Protein AF-A0A0F8YCQ9-F1 (afdb_monomer_lite)

Secondary structure (DSSP, 8-state):
---HHHHHHHHHTTT--PPPHHHHHHHHHHTT-SS--TTT-SS--TT---TTSSS--TTHHHHHHHHHHHTTTSB-TTS-BT-EEHHHHHHHHHTTT--HHHHHHHHHHHHHTTSEEESS--SS--TT-EEEE-HHHHHHHHHTT-HHHHHHHTTS---SSHHHHHHHHHHHHT-SSS-TTSHHHHHHHHHHHHHHHHHHIIIIIITTTTTS-SS-GGGT--HHHHHHHHHHHHHH-HHHHHHHHHHHHS-TT-EEEEEEEEEETTEEEEEEGGGEEEEEEGGGSTTS-TTHHHH--TT-EEEEEEEEEETTTTEEEEEEEEEE------

Sequence (330 aa):
HITVEQIFKIRQSDGDFQLPHYLVSRILLKGNRKYYYDKESYVKNLFSSEPEDPFPDPFVRIAILQWLRVRFRVYGPNNTKGYHKVESLIKSLQKGGHSSKRVLLEIRSLTEANCIHAETQSSEISEDELIAISFCGLLHLDMVRNIDYLSTISEDSWFRENQPAKKIANNLTGKGKYKTDSRQSTINNSSVLVEYLAAYFNEYLLGNATVLSEEKTDKLIDIKSIQQYVNNKTLEDKEYNRISLIQEKYTPGSEVIAQIVSVKNYGVFVEFDLGGTGFIHNSKFGNISRDFLDTCDEGDQVVAEVLDYNTKHGRFDLSLKDHLPTTNDV

InterPro domains:
  IPR003029 S1 domain [PF00575] (251-321)
  IPR003029 S1 domain [PS50126] (253-321)
  IPR003029 S1 domain [SM00316] (251-321)
  IPR012340 Nucleic acid-binding, OB-fold [G3DSA:2.40.50.140] (244-329)
  IPR012340 Nucleic acid-binding, OB-fold [SSF50249] (239-324)

Structure (mmCIF, N/CA/C/O backbone):
data_AF-A0A0F8YCQ9-F1
#
_entry.id   AF-A0A0F8YCQ9-F1
#
loop_
_atom_site.group_PDB
_atom_site.id
_atom_site.type_symbol
_atom_site.label_atom_id
_atom_site.label_alt_id
_atom_site.label_comp_id
_atom_site.label_asym_id
_atom_site.label_entity_id
_atom_site.label_seq_id
_atom_site.pdbx_PDB_ins_code
_atom_site.Cartn_x
_atom_site.Cartn_y
_atom_site.Cartn_z
_atom_site.occupancy
_atom_site.B_iso_or_equiv
_atom_site.auth_seq_id
_atom_site.auth_comp_id
_atom_site.auth_asym_id
_atom_site.auth_atom_id
_atom_site.pdbx_PDB_model_num
ATOM 1 N N . HIS A 1 1 ? -0.758 15.435 -6.501 1.00 63.41 1 HIS A N 1
ATOM 2 C CA . HIS A 1 1 ? -1.493 14.235 -6.962 1.00 63.41 1 HIS A CA 1
ATOM 3 C C . HIS A 1 1 ? -1.817 14.277 -8.446 1.00 63.41 1 HIS A C 1
ATOM 5 O O . HIS A 1 1 ? -1.618 13.276 -9.115 1.00 63.41 1 HIS A O 1
ATOM 11 N N . ILE A 1 2 ? -2.285 15.410 -8.977 1.00 72.69 2 ILE A N 1
ATOM 12 C CA . ILE A 1 2 ? -2.477 15.587 -10.422 1.00 72.69 2 ILE A CA 1
ATOM 13 C C . ILE A 1 2 ? -1.136 16.014 -11.037 1.00 72.69 2 ILE A C 1
ATOM 15 O O . ILE A 1 2 ? -0.518 16.965 -10.557 1.00 72.69 2 ILE A O 1
ATOM 19 N N . THR A 1 3 ? -0.651 15.287 -12.044 1.00 72.44 3 THR A N 1
ATOM 20 C CA . THR A 1 3 ? 0.609 15.617 -12.730 1.00 72.44 3 THR A CA 1
ATOM 21 C C . THR A 1 3 ? 0.404 16.750 -13.737 1.00 72.44 3 THR A C 1
ATOM 23 O O . THR A 1 3 ? -0.713 16.998 -14.185 1.00 72.44 3 THR A O 1
ATOM 26 N N . VAL A 1 4 ? 1.488 17.421 -14.146 1.00 74.62 4 VAL A N 1
ATOM 27 C CA . VAL A 1 4 ? 1.438 18.460 -15.196 1.00 74.62 4 VAL A CA 1
ATOM 28 C C . VAL A 1 4 ? 0.824 17.916 -16.489 1.00 74.62 4 VAL A C 1
ATOM 30 O O . VAL A 1 4 ? 0.027 18.597 -17.121 1.00 74.62 4 VAL A O 1
ATOM 33 N N . GLU A 1 5 ? 1.125 16.664 -16.835 1.00 78.12 5 GLU A N 1
ATOM 34 C CA . GLU A 1 5 ? 0.545 15.973 -17.991 1.00 78.12 5 GLU A CA 1
ATOM 35 C C . GLU A 1 5 ? -0.986 15.855 -17.884 1.00 78.12 5 GLU A C 1
ATOM 37 O O . GLU A 1 5 ? -1.702 16.088 -18.852 1.00 78.12 5 GLU A O 1
ATOM 42 N N . GLN A 1 6 ? -1.501 15.540 -16.692 1.00 78.25 6 GLN A N 1
ATOM 43 C CA . GLN A 1 6 ? -2.939 15.443 -16.432 1.00 78.25 6 GLN A CA 1
ATOM 44 C C . GLN A 1 6 ? -3.607 16.824 -16.455 1.00 78.25 6 GLN A C 1
ATOM 46 O O . GLN A 1 6 ? -4.672 16.975 -17.040 1.00 78.25 6 GLN A O 1
ATOM 51 N N . ILE A 1 7 ? -2.959 17.854 -15.895 1.00 79.94 7 ILE A N 1
ATOM 52 C CA . ILE A 1 7 ? -3.436 19.248 -15.981 1.00 79.94 7 ILE A CA 1
ATOM 53 C C . ILE A 1 7 ? -3.501 19.702 -17.441 1.00 79.94 7 ILE A C 1
ATOM 55 O O . ILE A 1 7 ? -4.458 20.357 -17.845 1.00 79.94 7 ILE A O 1
ATOM 59 N N . PHE A 1 8 ? -2.492 19.349 -18.235 1.00 80.50 8 PHE A N 1
ATOM 60 C CA . PHE A 1 8 ? -2.451 19.662 -19.656 1.00 80.50 8 PHE A CA 1
ATOM 61 C C . PHE A 1 8 ? -3.589 18.972 -20.418 1.00 80.50 8 PHE A C 1
ATOM 63 O O . PHE A 1 8 ? -4.293 19.638 -21.170 1.00 80.50 8 PHE A O 1
ATOM 70 N N . LYS A 1 9 ? -3.839 17.683 -20.149 1.00 81.50 9 LYS A N 1
ATOM 71 C CA . LYS A 1 9 ? -4.976 16.933 -20.711 1.00 81.50 9 LYS A CA 1
ATOM 72 C C . LYS A 1 9 ? -6.323 17.555 -20.340 1.00 81.50 9 LYS A C 1
ATOM 74 O O . LYS A 1 9 ? -7.135 17.776 -21.227 1.00 81.50 9 LYS A O 1
ATOM 79 N N . ILE A 1 10 ? -6.523 17.927 -19.071 1.00 82.44 10 ILE A N 1
ATOM 80 C CA . ILE A 1 10 ? -7.730 18.645 -18.622 1.00 82.44 10 ILE A CA 1
ATOM 81 C C . ILE A 1 10 ? -7.916 19.931 -19.436 1.00 82.44 10 ILE A C 1
ATOM 83 O O . ILE A 1 10 ? -8.988 20.156 -19.989 1.00 82.44 10 ILE A O 1
ATOM 87 N N . ARG A 1 11 ? -6.860 20.747 -19.555 1.00 82.12 11 ARG A N 1
ATOM 88 C CA . ARG A 1 11 ? -6.904 22.032 -20.273 1.00 82.12 11 ARG A CA 1
ATOM 89 C C . ARG A 1 11 ? -7.133 21.893 -21.777 1.00 82.12 11 ARG A C 1
ATOM 91 O O . ARG A 1 11 ? -7.718 22.795 -22.353 1.00 82.12 11 ARG A O 1
ATOM 98 N N . GLN A 1 12 ? -6.654 20.819 -22.404 1.00 84.81 12 GLN A N 1
ATOM 99 C CA . GLN A 1 12 ? -6.852 20.571 -23.838 1.00 84.81 12 GLN A CA 1
ATOM 100 C C . GLN A 1 12 ? -8.205 19.940 -24.172 1.00 84.81 12 GLN A C 1
ATOM 102 O O . GLN A 1 12 ? -8.606 19.954 -25.328 1.00 84.81 12 GLN A O 1
ATOM 107 N N . SER A 1 13 ? -8.874 19.345 -23.188 1.00 79.88 13 SER A N 1
ATOM 108 C CA . SER A 1 13 ? -10.079 18.542 -23.412 1.00 79.88 13 SER A CA 1
ATOM 109 C C . SER A 1 13 ? -11.402 19.303 -23.352 1.00 79.88 13 SER A C 1
ATOM 111 O O . SER A 1 13 ? -12.440 18.656 -23.391 1.00 79.88 13 SER A O 1
ATOM 113 N N . ASP A 1 14 ? -11.387 20.626 -23.153 1.00 76.56 14 ASP A N 1
ATOM 114 C CA . ASP A 1 14 ? -12.590 21.466 -22.995 1.00 76.56 14 ASP A CA 1
ATOM 115 C C . ASP A 1 14 ? -13.659 20.910 -22.020 1.00 76.56 14 ASP A C 1
ATOM 117 O O . ASP A 1 14 ? -14.838 21.240 -22.106 1.00 76.56 14 ASP A O 1
ATOM 121 N N . GLY A 1 15 ? -13.241 20.100 -21.036 1.00 74.75 15 GLY A N 1
ATOM 122 C CA . GLY A 1 15 ? -14.113 19.508 -20.013 1.00 74.75 15 GLY A CA 1
ATOM 123 C C . GLY A 1 15 ? -14.415 18.014 -20.177 1.00 74.75 15 GLY A C 1
ATOM 124 O O . GLY A 1 15 ? -14.933 17.416 -19.235 1.00 74.75 15 GLY A O 1
ATOM 125 N N . ASP A 1 16 ? -14.036 17.384 -21.292 1.00 79.88 16 ASP A N 1
ATOM 126 C CA . ASP A 1 16 ? -14.331 15.965 -21.556 1.00 79.88 16 ASP A CA 1
ATOM 127 C C . ASP A 1 16 ? -13.361 14.990 -20.867 1.00 79.88 16 ASP A C 1
ATOM 129 O O . ASP A 1 16 ? -13.642 13.794 -20.731 1.00 79.88 16 ASP A O 1
ATOM 133 N N . PHE A 1 17 ? -12.203 15.467 -20.402 1.00 80.00 17 PHE A N 1
ATOM 134 C CA . PHE A 1 17 ? -11.232 14.606 -19.736 1.00 80.00 17 PHE A CA 1
ATOM 135 C C . PHE A 1 17 ? -11.637 14.303 -18.292 1.00 80.00 17 PHE A C 1
ATOM 137 O O . PHE A 1 17 ? -11.502 15.130 -17.386 1.00 80.00 17 PHE A O 1
ATOM 144 N N . GLN A 1 18 ?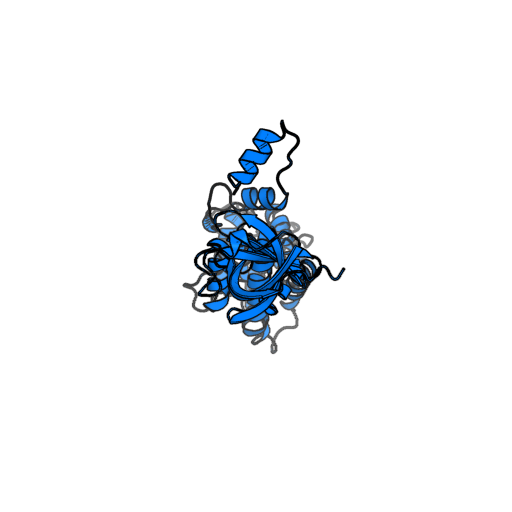 -12.051 13.061 -18.056 1.00 79.00 18 GLN A N 1
ATOM 145 C CA . GLN A 1 18 ? -12.270 12.547 -16.711 1.00 79.00 18 GLN A CA 1
ATOM 146 C C . GLN A 1 18 ? -10.955 12.078 -16.090 1.00 79.00 18 GLN A C 1
ATOM 148 O O . GLN A 1 18 ? -10.234 11.244 -16.644 1.00 79.00 18 GLN A O 1
ATOM 153 N N . LEU A 1 19 ? -10.660 12.591 -14.894 1.00 78.75 19 LEU A N 1
ATOM 154 C CA . LEU A 1 19 ? -9.531 12.106 -14.112 1.00 78.75 19 LEU A CA 1
ATOM 155 C C . LEU A 1 19 ? -9.716 10.614 -13.798 1.00 78.75 19 LEU A C 1
ATOM 157 O O . LEU A 1 19 ? -10.787 10.217 -13.334 1.00 78.75 19 LEU A O 1
ATOM 161 N N . PRO A 1 20 ? -8.669 9.789 -13.971 1.00 78.75 20 PRO A N 1
ATOM 162 C CA . PRO A 1 20 ? -8.712 8.394 -13.564 1.00 78.75 20 PRO A CA 1
ATOM 163 C C . PRO A 1 20 ? -9.186 8.225 -12.114 1.00 78.75 20 PRO A C 1
ATOM 165 O O . PRO A 1 20 ? -8.653 8.870 -11.207 1.00 78.75 20 PRO A O 1
ATOM 168 N N . HIS A 1 21 ? -10.137 7.313 -11.880 1.00 77.19 21 HIS A N 1
ATOM 169 C CA . HIS A 1 21 ? -10.734 7.086 -10.556 1.00 77.19 21 HIS A CA 1
ATOM 170 C C . HIS A 1 21 ? -9.696 6.888 -9.444 1.00 77.19 21 HIS A C 1
ATOM 172 O O . HIS A 1 21 ? -9.827 7.470 -8.373 1.00 77.19 21 HIS A O 1
ATOM 178 N N . TYR A 1 22 ? -8.621 6.144 -9.713 1.00 75.88 22 TYR A N 1
ATOM 179 C CA . TYR A 1 22 ? -7.559 5.883 -8.736 1.00 75.88 22 TYR A CA 1
ATOM 180 C C . TYR A 1 22 ? -6.810 7.161 -8.288 1.00 75.88 22 TYR A C 1
ATOM 182 O O . TYR A 1 22 ? -6.300 7.235 -7.167 1.00 75.88 22 TYR A O 1
ATOM 190 N N . LEU A 1 23 ? -6.737 8.196 -9.141 1.00 74.38 23 LEU A N 1
ATOM 191 C CA . LEU A 1 23 ? -6.159 9.494 -8.772 1.00 74.38 23 LEU A CA 1
ATOM 192 C C . LEU A 1 23 ? -7.109 10.270 -7.863 1.00 74.38 23 LEU A C 1
ATOM 194 O O . LEU A 1 23 ? -6.657 10.862 -6.884 1.00 74.38 23 LEU A O 1
ATOM 198 N N . VAL A 1 24 ? -8.412 10.227 -8.154 1.00 78.44 24 VAL A N 1
ATOM 199 C CA . VAL A 1 24 ? -9.449 10.850 -7.322 1.00 78.44 24 VAL A CA 1
ATOM 200 C C . VAL A 1 24 ? -9.485 10.195 -5.941 1.00 78.44 24 VAL A C 1
ATOM 202 O O . VAL A 1 24 ? -9.386 10.903 -4.941 1.00 78.44 24 VAL A O 1
ATOM 205 N N . SER A 1 25 ? -9.513 8.858 -5.872 1.00 80.94 25 SER A N 1
ATOM 206 C CA . SER A 1 25 ? -9.446 8.103 -4.613 1.00 80.94 25 SER A CA 1
ATOM 207 C C . SER A 1 25 ? -8.250 8.538 -3.768 1.00 80.94 25 SER A C 1
ATOM 209 O O . SER A 1 25 ? -8.388 8.850 -2.590 1.00 80.94 25 SER A O 1
ATOM 211 N N . ARG A 1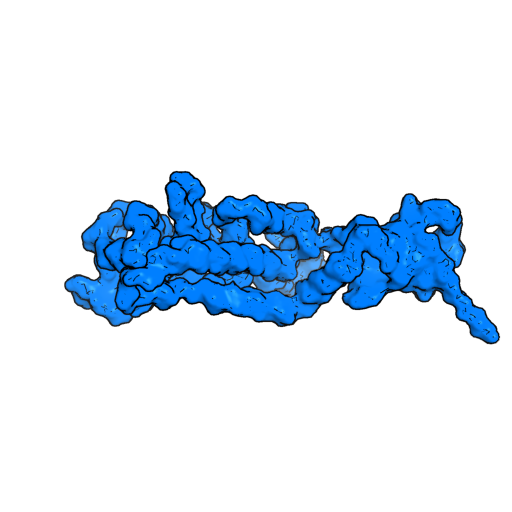 26 ? -7.064 8.633 -4.376 1.00 79.00 26 ARG A N 1
ATOM 212 C CA . ARG A 1 26 ? -5.831 9.021 -3.680 1.00 79.00 26 ARG A CA 1
ATOM 213 C C . ARG A 1 26 ? -5.875 10.446 -3.136 1.00 79.00 26 ARG A C 1
ATOM 215 O O . ARG A 1 26 ? -5.387 10.679 -2.035 1.00 79.00 26 ARG A O 1
ATOM 222 N N . ILE A 1 27 ? -6.443 11.387 -3.893 1.00 81.69 27 ILE A N 1
ATOM 223 C CA . ILE A 1 27 ? -6.630 12.771 -3.435 1.00 81.69 27 ILE A CA 1
ATOM 224 C C . ILE A 1 27 ? -7.542 12.791 -2.208 1.00 81.69 27 ILE A C 1
ATOM 226 O O . ILE A 1 27 ? -7.215 13.443 -1.223 1.00 81.69 27 ILE A O 1
ATOM 230 N N . LEU A 1 28 ? -8.643 12.037 -2.233 1.00 84.06 28 LEU A N 1
ATOM 231 C CA . LEU A 1 28 ? -9.558 11.948 -1.094 1.00 84.06 28 LEU A CA 1
ATOM 232 C C . LEU A 1 28 ? -8.895 11.306 0.133 1.00 84.06 28 LEU A C 1
ATOM 234 O O . LEU A 1 28 ? -9.103 11.767 1.252 1.00 84.06 28 LEU A O 1
ATOM 238 N N . LEU A 1 29 ? -8.062 10.282 -0.072 1.00 89.25 29 LEU A N 1
ATOM 239 C CA . LEU A 1 29 ? -7.370 9.582 1.012 1.00 89.25 29 LEU A CA 1
ATOM 240 C C . LEU A 1 29 ? -6.242 10.417 1.645 1.00 89.25 29 LEU A C 1
ATOM 242 O O . LEU A 1 29 ? -6.042 10.353 2.856 1.00 89.25 29 LEU A O 1
ATOM 246 N N . LYS A 1 30 ? -5.498 11.197 0.849 1.00 87.56 30 LYS A N 1
ATOM 247 C CA . LYS A 1 30 ? -4.328 11.971 1.314 1.00 87.56 30 LYS A CA 1
ATOM 248 C C . LYS A 1 30 ? -4.630 13.436 1.634 1.00 87.56 30 LYS A C 1
ATOM 250 O O . LYS A 1 30 ? -3.844 14.085 2.327 1.00 87.56 30 LYS A O 1
ATOM 255 N N . GLY A 1 31 ? -5.737 13.970 1.124 1.00 85.00 31 GLY A N 1
ATOM 256 C CA . GLY A 1 31 ? -6.046 15.394 1.173 1.00 85.00 31 GLY A CA 1
ATOM 257 C C . GLY A 1 31 ? -5.019 16.226 0.398 1.00 85.00 31 GLY A C 1
ATOM 258 O O . GLY A 1 31 ? -4.665 15.913 -0.736 1.00 85.00 31 GLY A O 1
ATOM 259 N N . ASN A 1 32 ? -4.518 17.292 1.027 1.00 82.94 32 ASN A N 1
ATOM 260 C CA . ASN A 1 32 ? -3.568 18.232 0.416 1.00 82.94 32 ASN A CA 1
ATOM 261 C C . ASN A 1 32 ? -2.089 17.826 0.582 1.00 82.94 32 ASN A C 1
ATOM 263 O O . ASN A 1 32 ? -1.195 18.605 0.248 1.00 82.94 32 ASN A O 1
ATOM 267 N N . ARG A 1 33 ? -1.801 16.635 1.121 1.00 88.38 33 ARG A N 1
ATOM 268 C CA . ARG A 1 33 ? -0.436 16.194 1.449 1.00 88.38 33 ARG A CA 1
ATOM 269 C C . ARG A 1 33 ? 0.185 15.362 0.339 1.00 88.38 33 ARG A C 1
ATOM 271 O O . ARG A 1 33 ? -0.470 14.534 -0.276 1.00 88.38 33 ARG A O 1
ATOM 278 N N . LYS A 1 34 ? 1.499 15.497 0.141 1.00 86.19 34 LYS A N 1
ATOM 279 C CA . LYS A 1 34 ? 2.235 14.678 -0.838 1.00 86.19 34 LYS A CA 1
ATOM 280 C C . LYS A 1 34 ? 2.168 13.180 -0.511 1.00 86.19 34 LYS A C 1
ATOM 282 O O . LYS A 1 34 ? 1.929 12.372 -1.412 1.00 86.19 34 LYS A O 1
ATOM 287 N N . TYR A 1 35 ? 2.351 12.844 0.762 1.00 91.19 35 TYR A N 1
ATOM 288 C CA . TYR A 1 35 ? 2.290 11.484 1.289 1.00 91.19 35 TYR A CA 1
ATOM 289 C C . TYR A 1 35 ? 1.172 11.371 2.318 1.00 91.19 35 TYR A C 1
ATOM 291 O O . TYR A 1 35 ? 0.772 12.368 2.925 1.00 91.19 35 TYR A O 1
ATOM 299 N N . TYR A 1 36 ? 0.649 10.162 2.469 1.00 94.75 36 TYR A N 1
ATOM 300 C CA . TYR A 1 36 ? -0.300 9.866 3.530 1.00 94.75 36 TYR A CA 1
ATOM 301 C C . TYR A 1 36 ? 0.347 10.039 4.911 1.00 94.75 36 TYR A C 1
ATOM 303 O O . TYR A 1 36 ? 1.539 9.802 5.074 1.00 94.75 36 TYR A O 1
ATOM 311 N N . TYR A 1 37 ? -0.455 10.471 5.881 1.00 94.06 37 TYR A N 1
ATOM 312 C CA . TYR A 1 37 ? -0.068 10.546 7.285 1.00 94.06 37 TYR A CA 1
ATOM 313 C C . TYR A 1 37 ? -1.307 10.304 8.142 1.00 94.06 37 TYR A C 1
ATOM 315 O O . TYR A 1 37 ? -2.276 11.068 8.061 1.00 94.06 37 TYR A O 1
ATOM 323 N N . ASP A 1 38 ? -1.309 9.227 8.920 1.00 94.56 38 ASP A N 1
ATOM 324 C CA . ASP A 1 38 ? -2.493 8.706 9.603 1.00 94.56 38 ASP A CA 1
ATOM 325 C C . ASP A 1 38 ? -3.092 9.710 10.594 1.00 94.56 38 ASP A C 1
ATOM 327 O O . ASP A 1 38 ? -4.308 9.940 10.603 1.00 94.56 38 ASP A O 1
ATOM 331 N N . LYS A 1 39 ? -2.242 10.379 11.387 1.00 91.19 39 LYS A N 1
ATOM 332 C CA . LYS A 1 39 ? -2.695 11.294 12.449 1.00 91.19 39 LYS A CA 1
ATOM 333 C C . LYS A 1 39 ? -3.556 12.434 11.898 1.00 91.19 39 LYS A C 1
ATOM 335 O O . LYS A 1 39 ? -4.597 12.742 12.470 1.00 91.19 39 LYS A O 1
ATOM 340 N N . GLU A 1 40 ? -3.201 12.978 10.736 1.00 90.25 40 GLU A N 1
ATOM 341 C CA . GLU A 1 40 ? -3.910 14.107 10.118 1.00 90.25 40 GLU A CA 1
ATOM 342 C C . GLU A 1 40 ? -4.894 13.717 8.998 1.00 90.25 40 GLU A C 1
ATOM 344 O O . GLU A 1 40 ? -5.466 14.587 8.331 1.00 90.25 40 GLU A O 1
ATOM 349 N N . SER A 1 41 ? -5.059 12.427 8.702 1.00 91.56 41 SER A N 1
ATOM 350 C CA . SER A 1 41 ? -5.969 11.967 7.644 1.00 91.56 41 SER A CA 1
ATOM 351 C C . SER A 1 41 ? -7.350 11.645 8.204 1.00 91.56 41 SER A C 1
ATOM 353 O O . SER A 1 41 ? -7.464 11.067 9.281 1.00 91.56 41 SER A O 1
ATOM 355 N N . TYR A 1 42 ? -8.408 12.014 7.473 1.00 88.88 42 TYR A N 1
ATOM 356 C CA . TYR A 1 42 ? -9.782 11.636 7.833 1.00 88.88 42 TYR A CA 1
ATOM 357 C C . TYR A 1 42 ? -9.993 10.130 7.708 1.00 88.88 42 TYR A C 1
ATOM 359 O O . TYR A 1 42 ? -10.662 9.518 8.533 1.00 88.88 42 TYR A O 1
ATOM 367 N N . VAL A 1 43 ? -9.385 9.541 6.678 1.00 93.31 43 VAL A N 1
ATOM 368 C CA . VAL A 1 43 ? -9.341 8.098 6.493 1.00 93.31 43 VAL A CA 1
ATOM 369 C C . VAL A 1 43 ? -8.158 7.533 7.271 1.00 93.31 43 VAL A C 1
ATOM 371 O O . VAL A 1 43 ? -7.004 7.844 6.966 1.00 93.31 43 VAL A O 1
ATOM 374 N N . LYS A 1 44 ? -8.450 6.710 8.277 1.00 96.19 44 LYS A N 1
ATOM 375 C CA . LYS A 1 44 ? -7.460 6.116 9.176 1.00 96.19 44 LYS A CA 1
ATOM 376 C C . LYS A 1 44 ? -6.875 4.821 8.631 1.00 96.19 44 LYS A C 1
ATOM 378 O O . LYS A 1 44 ? -7.555 4.014 7.988 1.00 96.19 44 LYS A O 1
ATOM 383 N N . ASN A 1 45 ? -5.604 4.609 8.936 1.00 97.25 45 ASN A N 1
ATOM 384 C CA . ASN A 1 45 ? -4.895 3.370 8.699 1.00 97.25 45 ASN A CA 1
ATOM 385 C C . ASN A 1 45 ? -5.345 2.346 9.746 1.00 97.25 45 ASN A C 1
ATOM 387 O O . ASN A 1 45 ? -4.981 2.439 10.917 1.00 97.25 45 ASN A O 1
ATOM 391 N N . LEU A 1 46 ? -6.151 1.367 9.335 1.00 97.44 46 LEU A N 1
ATOM 392 C CA . LEU A 1 46 ? -6.596 0.283 10.210 1.00 97.44 46 LEU A CA 1
ATOM 393 C C . LEU A 1 46 ? -5.479 -0.706 10.547 1.00 97.44 46 LEU A C 1
ATOM 395 O O . LEU A 1 46 ? -5.659 -1.509 11.461 1.00 97.44 46 LEU A O 1
ATOM 399 N N . PHE A 1 47 ? -4.355 -0.619 9.832 1.00 97.12 47 PHE A N 1
ATOM 400 C CA . PHE A 1 47 ? -3.145 -1.391 10.071 1.00 97.12 47 PHE A CA 1
ATOM 401 C C . PHE A 1 47 ? -2.012 -0.565 10.700 1.00 97.12 47 PHE A C 1
ATOM 403 O O . PHE A 1 47 ? -0.837 -0.889 10.542 1.00 97.12 47 PHE A O 1
ATOM 410 N N . SER A 1 48 ? -2.356 0.540 11.369 1.00 95.25 48 SER A N 1
ATOM 411 C CA . SER A 1 48 ? -1.376 1.366 12.078 1.00 95.25 48 SER A CA 1
ATOM 412 C C . SER A 1 48 ? -0.819 0.631 13.297 1.00 95.25 48 SER A C 1
ATOM 414 O O . SER A 1 48 ? -1.550 -0.075 13.993 1.00 95.25 48 SER A O 1
ATOM 416 N N . SER A 1 49 ? 0.470 0.826 13.555 1.00 92.75 49 SER A N 1
ATOM 417 C CA . SER A 1 49 ? 1.189 0.293 14.711 1.00 92.75 49 SER A CA 1
ATOM 418 C C . SER A 1 49 ? 2.163 1.341 15.234 1.00 92.75 49 SER A C 1
ATOM 420 O O . SER A 1 49 ? 2.758 2.071 14.440 1.00 92.75 49 SER A O 1
ATOM 422 N N . GLU A 1 50 ? 2.379 1.362 16.545 1.00 90.31 50 GLU A N 1
ATOM 423 C CA . GLU A 1 50 ? 3.322 2.278 17.188 1.00 90.31 50 GLU A CA 1
ATOM 424 C C . GLU A 1 50 ? 4.698 1.604 17.354 1.00 90.31 50 GLU A C 1
ATOM 426 O O . GLU A 1 50 ? 4.781 0.577 18.032 1.00 90.31 50 GLU A O 1
ATOM 431 N N . PRO A 1 51 ? 5.779 2.129 16.753 1.00 85.75 51 PRO A N 1
ATOM 432 C CA . PRO A 1 51 ? 7.108 1.523 16.820 1.00 85.75 51 PRO A CA 1
ATOM 433 C C . PRO A 1 51 ? 7.744 1.617 18.212 1.00 85.75 51 PRO A C 1
ATOM 435 O O . PRO A 1 51 ? 8.628 0.822 18.519 1.00 85.75 51 PRO A O 1
ATOM 438 N N . GLU A 1 52 ? 7.323 2.567 19.054 1.00 86.25 52 GLU A N 1
ATOM 439 C CA . GLU A 1 52 ? 7.792 2.678 20.438 1.00 86.25 52 GLU A CA 1
ATOM 440 C C . GLU A 1 52 ? 7.212 1.579 21.345 1.00 86.25 52 GLU A C 1
ATOM 442 O O . GLU A 1 52 ? 7.678 1.407 22.476 1.00 86.25 52 GLU A O 1
ATOM 447 N N . ASP A 1 53 ? 6.209 0.821 20.883 1.00 85.62 53 ASP A N 1
ATOM 448 C CA . ASP A 1 53 ? 5.722 -0.332 21.632 1.00 85.62 53 ASP A CA 1
ATOM 449 C C . ASP A 1 53 ? 6.743 -1.478 21.608 1.00 85.62 53 ASP A C 1
ATOM 451 O O . ASP A 1 53 ? 7.322 -1.774 20.563 1.00 85.62 53 ASP A O 1
ATOM 455 N N . PRO A 1 54 ? 6.907 -2.223 22.720 1.00 81.81 54 PRO A N 1
ATOM 456 C CA . PRO A 1 54 ? 7.776 -3.402 22.747 1.00 81.81 54 PRO A CA 1
ATOM 457 C C . PRO A 1 54 ? 7.391 -4.468 21.712 1.00 81.81 54 PRO A C 1
ATOM 459 O O . PRO A 1 54 ? 8.246 -5.203 21.222 1.00 81.81 54 PRO A O 1
ATOM 462 N N . PHE A 1 55 ? 6.096 -4.545 21.391 1.00 82.31 55 PHE A N 1
ATOM 463 C CA . PHE A 1 55 ? 5.527 -5.436 20.386 1.00 82.31 55 PHE A CA 1
ATOM 464 C C . PHE A 1 55 ? 4.543 -4.633 19.521 1.00 82.31 55 PHE A C 1
ATOM 466 O O . PHE A 1 55 ? 3.356 -4.582 19.849 1.00 82.31 55 PHE A O 1
ATOM 473 N N . PRO A 1 56 ? 5.022 -3.962 18.455 1.00 89.19 56 PRO A N 1
ATOM 474 C CA . PRO A 1 56 ? 4.170 -3.168 17.576 1.00 89.19 56 PRO A CA 1
ATOM 475 C C . PRO A 1 56 ? 3.140 -4.055 16.888 1.00 89.19 56 PRO A C 1
ATOM 477 O O . PRO A 1 56 ? 3.510 -4.961 16.144 1.00 89.19 56 PRO A O 1
ATOM 480 N N . ASP A 1 57 ? 1.859 -3.800 17.129 1.00 91.94 57 ASP A N 1
ATOM 481 C CA . ASP A 1 57 ? 0.756 -4.635 16.658 1.00 91.94 57 ASP A CA 1
ATOM 482 C C . ASP A 1 57 ? -0.093 -3.876 15.623 1.00 91.94 57 ASP A C 1
ATOM 484 O O . ASP A 1 57 ? -0.846 -2.973 16.000 1.00 91.94 57 ASP A O 1
ATOM 488 N N . PRO A 1 58 ? -0.002 -4.224 14.324 1.00 95.00 58 PRO A N 1
ATOM 489 C CA . PRO A 1 58 ? -0.753 -3.550 13.271 1.00 95.00 58 PRO A CA 1
ATOM 490 C C . PRO A 1 58 ? -2.210 -4.020 13.189 1.00 95.00 58 PRO A C 1
ATOM 492 O O . PRO A 1 58 ? -2.925 -3.628 12.281 1.00 95.00 58 PRO A O 1
ATOM 495 N N . PHE A 1 59 ? -2.693 -4.889 14.075 1.00 95.19 59 PHE A N 1
ATOM 496 C CA . PHE A 1 59 ? -4.020 -5.494 13.950 1.00 95.19 59 PHE A CA 1
ATOM 497 C C . PHE A 1 59 ? -5.046 -4.962 14.955 1.00 95.19 59 PHE A C 1
ATOM 499 O O . PHE A 1 59 ? -6.224 -5.312 14.875 1.00 95.19 59 PHE A O 1
ATOM 506 N N . VAL A 1 60 ? -4.647 -4.064 15.857 1.00 95.12 60 VAL A N 1
ATOM 507 C CA . VAL A 1 60 ? -5.503 -3.600 16.959 1.00 95.12 60 VAL A CA 1
ATOM 508 C C . VAL A 1 60 ? -6.738 -2.842 16.464 1.00 95.12 60 VAL A C 1
ATOM 510 O O . VAL A 1 60 ? -7.859 -3.175 16.852 1.00 95.12 60 VAL A O 1
ATOM 513 N N . ARG A 1 61 ? -6.578 -1.853 15.572 1.00 97.31 61 ARG A N 1
ATOM 514 C CA . ARG A 1 61 ? -7.708 -1.037 15.082 1.00 97.31 61 ARG A CA 1
ATOM 515 C C . ARG A 1 61 ? -8.733 -1.871 14.317 1.00 97.31 61 ARG A C 1
ATOM 517 O O . ARG A 1 61 ? -9.932 -1.766 14.578 1.00 97.31 61 ARG A O 1
ATOM 524 N N . ILE A 1 62 ? -8.272 -2.717 13.394 1.00 96.69 62 ILE A N 1
ATOM 525 C CA . ILE A 1 62 ? -9.160 -3.616 12.648 1.00 96.69 62 ILE A CA 1
ATOM 526 C C . ILE A 1 62 ? -9.847 -4.629 13.575 1.00 96.69 62 ILE A C 1
ATOM 528 O O . ILE A 1 62 ? -11.044 -4.866 13.406 1.00 96.69 62 ILE A O 1
ATOM 532 N N . ALA A 1 63 ? -9.150 -5.163 14.587 1.00 95.75 63 ALA A N 1
ATOM 533 C CA . ALA A 1 63 ? -9.731 -6.079 15.569 1.00 95.75 63 ALA A CA 1
ATOM 534 C C . ALA A 1 63 ? -10.859 -5.420 16.376 1.00 95.75 63 ALA A C 1
ATOM 536 O O . ALA A 1 63 ? -11.933 -6.010 16.509 1.00 95.75 63 ALA A O 1
ATOM 537 N N . ILE A 1 64 ? -10.650 -4.188 16.859 1.00 97.25 64 ILE A N 1
ATOM 538 C CA . ILE A 1 64 ? -11.663 -3.402 17.585 1.00 97.25 64 ILE A CA 1
ATOM 539 C C . ILE A 1 64 ? -12.921 -3.239 16.726 1.00 97.25 64 ILE A C 1
ATOM 541 O O . ILE A 1 64 ? -14.026 -3.589 17.151 1.00 97.25 64 ILE A O 1
ATOM 545 N N . LEU A 1 65 ? -12.763 -2.735 15.499 1.00 97.88 65 LEU A N 1
ATOM 546 C CA . LEU A 1 65 ? -13.898 -2.464 14.620 1.00 97.88 65 LEU A CA 1
ATOM 547 C C . LEU A 1 65 ? -14.624 -3.754 14.210 1.00 97.88 65 LEU A C 1
ATOM 549 O O . LEU A 1 65 ? -15.854 -3.786 14.201 1.00 97.88 65 LEU A O 1
ATOM 553 N N . GLN A 1 66 ? -13.903 -4.839 13.919 1.00 96.38 66 GLN A N 1
ATOM 554 C CA . GLN A 1 66 ? -14.508 -6.139 13.600 1.00 96.38 66 GLN A CA 1
ATOM 555 C C . GLN A 1 66 ? -15.271 -6.729 14.788 1.00 96.38 66 GLN A C 1
ATOM 557 O O . GLN A 1 66 ? -16.384 -7.237 14.626 1.00 96.38 66 GLN A O 1
ATOM 562 N N . TRP A 1 67 ? -14.713 -6.617 15.996 1.00 96.12 67 TRP A N 1
ATOM 563 C CA . TRP A 1 67 ? -15.360 -7.089 17.215 1.00 96.12 67 TRP A CA 1
ATOM 564 C C . TRP A 1 67 ? -16.712 -6.403 17.440 1.00 96.12 67 TRP A C 1
ATOM 566 O O . TRP A 1 67 ? -17.703 -7.080 17.746 1.00 96.12 67 TRP A O 1
ATOM 576 N N . LEU A 1 68 ? -16.764 -5.084 17.217 1.00 96.94 68 LEU A N 1
ATOM 577 C CA . LEU A 1 68 ? -17.990 -4.288 17.277 1.00 96.94 68 LEU A CA 1
ATOM 578 C C . LEU A 1 68 ? -18.939 -4.606 16.112 1.00 96.94 68 LEU A C 1
ATOM 580 O O . LEU A 1 68 ? -20.139 -4.754 16.333 1.00 96.94 68 LEU A O 1
ATOM 584 N N . ARG A 1 69 ? -18.429 -4.780 14.882 1.00 95.81 69 ARG A N 1
ATOM 585 C CA . ARG A 1 69 ? -19.227 -5.126 13.689 1.00 95.81 69 ARG A CA 1
ATOM 586 C C . ARG A 1 69 ? -20.015 -6.418 13.883 1.00 95.81 69 ARG A C 1
ATOM 588 O O . ARG A 1 69 ? -21.218 -6.441 13.627 1.00 95.81 69 ARG A O 1
ATOM 595 N N . VAL A 1 70 ? -19.370 -7.484 14.362 1.00 94.06 70 VAL A N 1
ATOM 596 C CA . VAL A 1 70 ? -20.036 -8.778 14.621 1.00 94.06 70 VAL A CA 1
ATOM 597 C C . VAL A 1 70 ? -21.130 -8.643 15.688 1.00 94.06 70 VAL A C 1
ATOM 599 O O . VAL A 1 70 ? -22.115 -9.379 15.670 1.00 94.06 70 VAL A O 1
ATOM 602 N N . ARG A 1 71 ? -20.999 -7.663 16.587 1.00 94.19 71 ARG A N 1
ATOM 603 C CA . ARG A 1 71 ? -21.934 -7.397 17.687 1.00 94.19 71 ARG A CA 1
ATOM 604 C C . ARG A 1 71 ? -22.865 -6.208 17.440 1.00 94.19 71 ARG A C 1
ATOM 606 O O . ARG A 1 71 ? -23.626 -5.840 18.332 1.00 94.19 71 ARG A O 1
ATOM 613 N N . PHE A 1 72 ? -22.886 -5.658 16.226 1.00 92.88 72 PHE A N 1
ATOM 614 C CA . PHE A 1 72 ? -23.659 -4.459 15.890 1.00 92.88 72 PHE A CA 1
ATOM 615 C C . PHE A 1 72 ? -25.167 -4.621 16.146 1.00 92.88 72 PHE A C 1
ATOM 617 O O . PHE A 1 72 ? -25.849 -3.679 16.536 1.00 92.88 72 PHE A O 1
ATOM 624 N N . ARG A 1 73 ? -25.702 -5.836 15.959 1.00 93.06 73 ARG A N 1
ATOM 625 C CA . ARG A 1 73 ? -27.121 -6.163 16.207 1.00 93.06 73 ARG A CA 1
ATOM 626 C C . ARG A 1 73 ? -27.380 -6.836 17.560 1.00 93.06 73 ARG A C 1
ATOM 628 O O . ARG A 1 73 ? -28.522 -7.196 17.836 1.00 93.06 73 ARG A O 1
ATOM 635 N N . VAL A 1 74 ? -26.345 -7.025 18.377 1.00 94.75 74 VAL A N 1
ATOM 636 C CA . VAL A 1 74 ? -26.425 -7.692 19.683 1.00 94.75 74 VAL A CA 1
ATOM 637 C C . VAL A 1 74 ? -26.731 -6.653 20.760 1.00 94.75 74 VAL A C 1
ATOM 639 O O . VAL A 1 74 ? -26.198 -5.545 20.721 1.00 94.75 74 VAL A O 1
ATOM 642 N N . TYR A 1 75 ? -27.607 -6.999 21.701 1.00 94.00 75 TYR A N 1
ATOM 643 C CA . TYR A 1 75 ? -27.955 -6.141 22.832 1.00 94.00 75 TYR A CA 1
ATOM 644 C C . TYR A 1 75 ? -26.816 -6.079 23.853 1.00 94.00 75 TYR A C 1
ATOM 646 O O . TYR A 1 75 ? -26.263 -7.112 24.229 1.00 94.00 75 TYR A O 1
ATOM 654 N N . GLY A 1 76 ? -26.483 -4.864 24.282 1.00 91.00 76 GLY A N 1
ATOM 655 C CA . GLY A 1 76 ? -25.530 -4.603 25.352 1.00 91.00 76 GLY A CA 1
ATOM 656 C C . GLY A 1 76 ? -26.137 -4.633 26.756 1.00 91.00 76 GLY A C 1
ATOM 657 O O . GLY A 1 76 ? -27.339 -4.864 26.912 1.00 91.00 76 GLY A O 1
ATOM 658 N N . PRO A 1 77 ? -25.330 -4.317 27.786 1.00 90.69 77 PRO A N 1
ATOM 659 C CA . PRO A 1 77 ? -25.751 -4.330 29.191 1.00 90.69 77 PRO A CA 1
ATOM 660 C C . PRO A 1 77 ? -26.947 -3.421 29.509 1.00 90.69 77 PRO A C 1
ATOM 662 O O . PRO A 1 77 ? -27.804 -3.803 30.298 1.00 90.69 77 PRO A O 1
ATOM 665 N N . ASN A 1 78 ? -27.056 -2.265 28.844 1.00 89.75 78 ASN A N 1
ATOM 666 C CA . ASN A 1 78 ? -28.164 -1.314 29.024 1.00 89.75 78 ASN A CA 1
ATOM 667 C C . ASN A 1 78 ? -29.371 -1.614 28.114 1.00 89.75 78 ASN A C 1
ATOM 669 O O . ASN A 1 78 ? -30.222 -0.756 27.899 1.00 89.75 78 ASN A O 1
ATOM 673 N N . ASN A 1 79 ? -29.439 -2.814 27.526 1.00 90.12 79 ASN A N 1
ATOM 674 C CA . ASN A 1 79 ? -30.443 -3.193 26.527 1.00 90.12 79 ASN A CA 1
ATOM 675 C C . ASN A 1 79 ? -30.443 -2.294 25.267 1.00 90.12 79 ASN A C 1
ATOM 677 O O . ASN A 1 79 ? -31.408 -2.265 24.498 1.00 90.12 79 ASN A O 1
ATOM 681 N N . THR A 1 80 ? -29.331 -1.599 25.016 1.00 90.94 80 THR A N 1
ATOM 682 C CA . THR A 1 80 ? -29.081 -0.827 23.794 1.00 90.94 80 THR A CA 1
ATOM 683 C C . THR A 1 80 ? -28.362 -1.715 22.779 1.00 90.94 80 THR A C 1
ATOM 685 O O . THR A 1 80 ? -27.342 -2.332 23.091 1.00 90.94 80 THR A O 1
ATOM 688 N N . LYS A 1 81 ? -28.885 -1.820 21.552 1.00 94.19 81 LYS A N 1
ATOM 689 C CA . LYS A 1 81 ? -28.249 -2.619 20.488 1.00 94.19 81 LYS A CA 1
ATOM 690 C C . LYS A 1 81 ? -26.929 -1.995 20.045 1.00 94.19 81 LYS A C 1
ATOM 692 O O . LYS A 1 81 ? -26.867 -0.791 19.824 1.00 94.19 81 LYS A O 1
ATOM 697 N N . GLY A 1 82 ? -25.908 -2.827 19.860 1.00 94.06 82 GLY A N 1
ATOM 698 C CA . GLY A 1 82 ? -24.619 -2.432 19.288 1.00 94.06 82 GLY A CA 1
ATOM 699 C C . GLY A 1 82 ? -23.669 -1.717 20.249 1.00 94.06 82 GLY A C 1
ATOM 700 O O . GLY A 1 82 ? -22.493 -1.600 19.918 1.00 94.06 82 GLY A O 1
ATOM 701 N N . TYR A 1 83 ? -24.145 -1.301 21.426 1.00 96.38 83 TYR A N 1
ATOM 702 C CA . TYR A 1 83 ? -23.329 -0.717 22.488 1.00 96.38 83 TYR A CA 1
ATOM 703 C C . TYR A 1 83 ? -22.803 -1.810 23.410 1.00 96.38 83 TYR A C 1
ATOM 705 O O . TYR A 1 83 ? -23.578 -2.601 23.936 1.00 96.38 83 TYR A O 1
ATOM 713 N N . HIS A 1 84 ? -21.493 -1.853 23.624 1.00 96.75 84 HIS A N 1
ATOM 714 C CA . HIS A 1 84 ? -20.838 -2.884 24.427 1.00 96.75 84 HIS A CA 1
ATOM 715 C C . HIS A 1 84 ? -19.761 -2.272 25.316 1.00 96.75 84 HIS A C 1
ATOM 717 O O . HIS A 1 84 ? -19.150 -1.274 24.946 1.00 96.75 84 HIS A O 1
ATOM 723 N N . LYS A 1 85 ? -19.508 -2.888 26.477 1.00 96.88 85 LYS A N 1
ATOM 724 C CA . LYS A 1 85 ? -18.475 -2.418 27.411 1.00 96.88 85 LYS A CA 1
ATOM 725 C C . LYS A 1 85 ? -17.081 -2.503 26.799 1.00 96.88 85 LYS A C 1
ATOM 727 O O . LYS A 1 85 ? -16.704 -3.557 26.274 1.00 96.88 85 LYS A O 1
ATOM 732 N N . VAL A 1 86 ? -16.293 -1.444 26.980 1.00 97.31 86 VAL A N 1
ATOM 733 C CA . VAL A 1 86 ? -14.862 -1.415 26.641 1.00 97.31 86 VAL A CA 1
ATOM 734 C C . VAL A 1 86 ? -14.113 -2.554 27.340 1.00 97.31 86 VAL A C 1
ATOM 736 O O . VAL A 1 86 ? -13.360 -3.271 26.685 1.00 97.31 86 VAL A O 1
ATOM 739 N N . GLU A 1 87 ? -14.395 -2.817 28.618 1.00 96.81 87 GLU A N 1
ATOM 740 C CA . GLU A 1 87 ? -13.820 -3.934 29.385 1.00 96.81 87 GLU A CA 1
ATOM 741 C C . GLU A 1 87 ? -14.031 -5.294 28.690 1.00 96.81 87 GLU A C 1
ATOM 743 O O . GLU A 1 87 ? -13.125 -6.126 28.613 1.00 96.81 87 GLU A O 1
ATOM 748 N N . SER A 1 88 ? -15.231 -5.529 28.144 1.00 95.50 88 SER A N 1
ATOM 749 C CA . SER A 1 88 ? -15.560 -6.787 27.459 1.00 95.50 88 SER A CA 1
ATOM 750 C C . SER A 1 88 ? -14.798 -6.933 26.143 1.00 95.50 88 SER A C 1
ATOM 752 O O . SER A 1 88 ? -14.334 -8.028 25.813 1.00 95.50 88 SER A O 1
ATOM 754 N N . LEU A 1 89 ? -14.638 -5.830 25.409 1.00 95.88 89 LEU A N 1
ATOM 755 C CA . LEU A 1 89 ? -13.836 -5.785 24.192 1.00 95.88 89 LEU A CA 1
ATOM 756 C C . LEU A 1 89 ? -12.362 -6.055 24.510 1.00 95.88 89 LEU A C 1
ATOM 758 O O . LEU A 1 89 ? -11.769 -6.943 23.898 1.00 95.88 89 LEU A O 1
ATOM 762 N N . ILE A 1 90 ? -11.791 -5.356 25.496 1.00 95.56 90 ILE A N 1
ATOM 763 C CA . ILE A 1 90 ? -10.395 -5.525 25.921 1.00 95.56 90 ILE A CA 1
ATOM 764 C C . ILE A 1 90 ? -10.129 -6.979 26.308 1.00 95.56 90 ILE A C 1
ATOM 766 O O . ILE A 1 90 ? -9.221 -7.591 25.747 1.00 95.56 90 ILE A O 1
ATOM 770 N N . LYS A 1 91 ? -10.958 -7.571 27.180 1.00 93.44 91 LYS A N 1
ATOM 771 C CA . LYS A 1 91 ? -10.822 -8.983 27.576 1.00 93.44 91 LYS A CA 1
ATOM 772 C C . LYS A 1 91 ? -10.856 -9.921 26.371 1.00 93.44 91 LYS A C 1
ATOM 774 O O . LYS A 1 91 ? -10.097 -10.885 26.324 1.00 93.44 91 LYS A O 1
ATOM 779 N N . SER A 1 92 ? -11.719 -9.650 25.391 1.00 91.50 92 SER A N 1
ATOM 780 C CA . SER A 1 92 ? -11.807 -10.457 24.171 1.00 91.50 92 SER A CA 1
ATOM 781 C C . SER A 1 92 ? -10.563 -10.327 23.292 1.00 91.50 92 SER A C 1
ATOM 783 O O . SER A 1 92 ? -10.101 -11.334 22.767 1.00 91.50 92 SER A O 1
ATOM 785 N N . LEU A 1 93 ? -10.027 -9.117 23.116 1.00 91.19 93 LEU A N 1
ATOM 786 C CA . LEU A 1 93 ? -8.855 -8.885 22.270 1.00 91.19 93 LEU A CA 1
ATOM 787 C C . LEU A 1 93 ? -7.546 -9.321 22.943 1.00 91.19 93 LEU A C 1
ATOM 789 O O . LEU A 1 93 ? -6.647 -9.798 22.256 1.00 91.19 93 LEU A O 1
ATOM 793 N N . GLN A 1 94 ? -7.457 -9.267 24.274 1.00 89.88 94 GLN A N 1
ATOM 794 C CA . GLN A 1 94 ? -6.322 -9.814 25.026 1.00 89.88 94 GLN A CA 1
ATOM 795 C C . GLN A 1 94 ? -6.159 -11.322 24.827 1.00 89.88 94 GLN A C 1
ATOM 797 O O . GLN A 1 94 ? -5.036 -11.793 24.659 1.00 89.88 94 GLN A O 1
ATOM 802 N N . LYS A 1 95 ? -7.264 -12.084 24.768 1.00 85.56 95 LYS A N 1
ATOM 803 C CA . LYS A 1 95 ? -7.220 -13.514 24.399 1.00 85.56 95 LYS A CA 1
ATOM 804 C C . LYS A 1 95 ? -6.637 -13.735 22.997 1.00 85.56 95 LYS A C 1
ATOM 806 O O . LYS A 1 95 ? -6.094 -14.796 22.719 1.00 85.56 95 LYS A O 1
ATOM 811 N N . GLY A 1 96 ? -6.752 -12.732 22.128 1.00 80.25 96 GLY A N 1
ATOM 812 C CA . GLY A 1 96 ? -6.188 -12.696 20.783 1.00 80.25 96 GLY A CA 1
ATOM 813 C C . GLY A 1 96 ? -4.736 -12.230 20.688 1.00 80.25 96 GLY A C 1
ATOM 814 O O . GLY A 1 96 ? -4.223 -12.141 19.580 1.00 80.25 96 GLY A O 1
ATOM 815 N N . GLY A 1 97 ? -4.086 -11.919 21.813 1.00 84.88 97 GLY A N 1
ATOM 816 C CA . GLY A 1 97 ? -2.700 -11.442 21.849 1.00 84.88 97 GLY A CA 1
ATOM 817 C C . GLY A 1 97 ? -2.538 -9.921 21.798 1.00 84.88 97 GLY A C 1
ATOM 818 O O . GLY A 1 97 ? -1.410 -9.437 21.852 1.00 84.88 97 GLY A O 1
ATOM 819 N N . HIS A 1 98 ? -3.629 -9.151 21.753 1.00 89.88 98 HIS A N 1
ATOM 820 C CA . HIS A 1 98 ? -3.557 -7.690 21.725 1.00 89.88 98 HIS A CA 1
ATOM 821 C C . HIS A 1 98 ? -3.316 -7.105 23.130 1.00 89.88 98 HIS A C 1
ATOM 823 O O . HIS A 1 98 ? -3.967 -7.480 24.108 1.00 89.88 98 HIS A O 1
ATOM 829 N N . SER A 1 99 ? -2.417 -6.126 23.240 1.00 92.06 99 SER A N 1
ATOM 830 C CA . SER A 1 99 ? -2.154 -5.407 24.497 1.00 92.06 99 SER A CA 1
ATOM 831 C C . SER A 1 99 ? -3.364 -4.572 24.936 1.00 92.06 99 SER A C 1
ATOM 833 O O . SER A 1 99 ? -3.836 -3.731 24.174 1.00 92.06 99 SER A O 1
ATOM 835 N N . SER A 1 100 ? -3.828 -4.718 26.184 1.00 93.06 100 SER A N 1
ATOM 836 C CA . SER A 1 100 ? -4.953 -3.924 26.721 1.00 93.06 100 SER A CA 1
ATOM 837 C C . SER A 1 100 ? -4.689 -2.422 26.677 1.00 93.06 100 SER A C 1
ATOM 839 O O . SER A 1 100 ? -5.559 -1.653 26.268 1.00 93.06 100 SER A O 1
ATOM 841 N N . LYS A 1 101 ? -3.466 -2.006 27.034 1.00 93.62 101 LYS A N 1
ATOM 842 C CA . LYS A 1 101 ? -3.035 -0.605 26.960 1.00 93.62 101 LYS A CA 1
ATOM 843 C C . LYS A 1 101 ? -3.181 -0.071 25.535 1.00 93.62 101 LYS A C 1
ATOM 845 O O . LYS A 1 101 ? -3.710 1.021 25.350 1.00 93.62 101 LYS A O 1
ATOM 850 N N . ARG A 1 102 ? -2.736 -0.840 24.535 1.00 94.25 102 ARG A N 1
ATOM 851 C CA . ARG A 1 102 ? -2.823 -0.438 23.126 1.00 94.25 102 ARG A CA 1
ATOM 852 C C . ARG A 1 102 ? -4.268 -0.420 22.642 1.00 94.25 102 ARG A C 1
ATOM 854 O O . ARG A 1 102 ? -4.668 0.557 22.026 1.00 94.25 102 ARG A O 1
ATOM 861 N N . VAL A 1 103 ? -5.074 -1.424 22.992 1.00 95.31 103 VAL A N 1
ATOM 862 C CA . VAL A 1 103 ? -6.511 -1.452 22.675 1.00 95.31 103 VAL A CA 1
ATOM 863 C C . VAL A 1 103 ? -7.208 -0.188 23.186 1.00 95.31 103 VAL A C 1
ATOM 865 O O . VAL A 1 103 ? -7.923 0.452 22.424 1.00 95.31 103 VA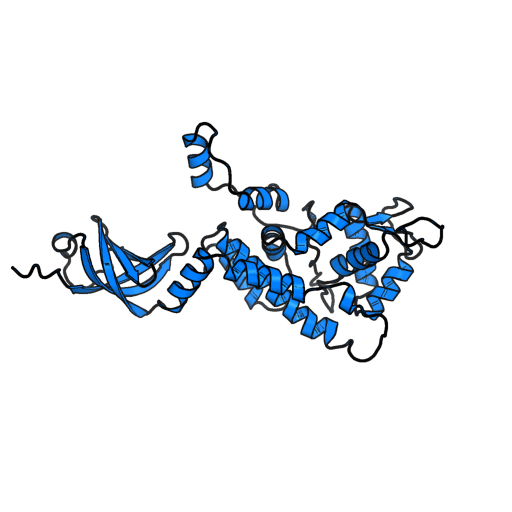L A O 1
ATOM 868 N N . LEU A 1 104 ? -6.963 0.227 24.433 1.00 95.06 104 LEU A N 1
ATOM 869 C CA . LEU A 1 104 ? -7.578 1.435 24.991 1.00 95.06 104 LEU A CA 1
ATOM 870 C C . LEU A 1 104 ? -7.137 2.717 24.261 1.00 95.06 104 LEU A C 1
ATOM 872 O O . LEU A 1 104 ? -7.966 3.589 24.000 1.00 95.06 104 LEU A O 1
ATOM 876 N N . LEU A 1 105 ? -5.852 2.829 23.904 1.00 94.19 105 LEU A N 1
ATOM 877 C CA . LEU A 1 105 ? -5.334 3.958 23.119 1.00 94.19 105 LEU A CA 1
ATOM 878 C C . LEU A 1 105 ? -5.965 4.016 21.721 1.00 94.19 105 LEU A C 1
ATOM 880 O O . LEU A 1 105 ? -6.396 5.082 21.285 1.00 94.19 105 LEU A O 1
ATOM 884 N N . GLU A 1 106 ? -6.085 2.874 21.045 1.00 96.12 106 GLU A N 1
ATOM 885 C CA . GLU A 1 106 ? -6.695 2.817 19.716 1.00 96.12 106 GLU A CA 1
ATOM 886 C C . GLU A 1 106 ? -8.209 3.051 19.755 1.00 96.12 106 GLU A C 1
ATOM 888 O O . GLU A 1 106 ? -8.739 3.671 18.839 1.00 96.12 106 GLU A O 1
ATOM 893 N N . ILE A 1 107 ? -8.920 2.647 20.816 1.00 96.88 107 ILE A N 1
ATOM 894 C CA . ILE A 1 107 ? -10.336 3.014 20.997 1.00 96.88 107 ILE A CA 1
ATOM 895 C C . ILE A 1 107 ? -10.485 4.538 21.068 1.00 96.88 107 ILE A C 1
ATOM 897 O O . ILE A 1 107 ? -11.381 5.087 20.429 1.00 96.88 107 ILE A O 1
ATOM 901 N N . ARG A 1 108 ? -9.605 5.239 21.797 1.00 94.69 108 ARG A N 1
ATOM 902 C CA . ARG A 1 108 ? -9.617 6.714 21.848 1.00 94.69 108 ARG A CA 1
ATOM 903 C C . ARG A 1 108 ? -9.365 7.318 20.473 1.00 94.69 108 ARG A C 1
ATOM 905 O O . ARG A 1 108 ? -10.174 8.118 20.015 1.00 94.69 108 ARG A O 1
ATOM 912 N N . SER A 1 109 ? -8.326 6.856 19.777 1.00 94.31 109 SER A N 1
ATOM 913 C CA . SER A 1 109 ? -8.007 7.328 18.424 1.00 94.31 109 SER A CA 1
ATOM 914 C C . SER A 1 109 ? -9.152 7.083 17.428 1.00 94.31 109 SER A C 1
ATOM 916 O O . SER A 1 109 ? -9.485 7.952 16.622 1.00 94.31 109 SER A O 1
ATOM 918 N N . LEU A 1 110 ? -9.809 5.922 17.499 1.00 96.56 110 LEU A N 1
ATOM 919 C CA . LEU A 1 110 ? -10.954 5.591 16.650 1.00 96.56 110 LEU A CA 1
ATOM 920 C C . LEU A 1 110 ? -12.203 6.408 17.003 1.00 96.56 110 LEU A C 1
ATOM 922 O O . LEU A 1 110 ? -12.972 6.738 16.101 1.00 96.56 110 LEU A O 1
ATOM 926 N N . THR A 1 111 ? -12.409 6.763 18.271 1.00 95.44 111 THR A N 1
ATOM 927 C CA . THR A 1 111 ? -13.486 7.675 18.685 1.00 95.44 111 THR A CA 1
ATOM 928 C C . THR A 1 111 ? -13.230 9.097 18.183 1.00 95.44 111 THR A C 1
ATOM 930 O O . THR A 1 111 ? -14.123 9.690 17.584 1.00 95.44 111 THR A O 1
ATOM 933 N N . GLU A 1 112 ? -12.002 9.615 18.305 1.00 93.31 112 GLU A N 1
ATOM 934 C CA . GLU A 1 112 ? -11.599 10.911 17.725 1.00 93.31 112 GLU A CA 1
ATOM 935 C C . GLU A 1 112 ? -11.778 10.938 16.197 1.00 93.31 112 GLU A C 1
ATOM 937 O O . GLU A 1 112 ? -12.198 11.939 15.617 1.00 93.31 112 GLU A O 1
ATOM 942 N N . ALA A 1 113 ? -11.521 9.807 15.535 1.00 93.69 113 ALA A N 1
ATOM 943 C CA . ALA A 1 113 ? -11.753 9.622 14.105 1.00 93.69 113 ALA A CA 1
ATOM 944 C C . ALA A 1 113 ? -13.229 9.363 13.737 1.00 93.69 113 ALA A C 1
ATOM 946 O O . ALA A 1 113 ? -13.524 9.030 12.587 1.00 93.69 113 ALA A O 1
ATOM 947 N N . ASN A 1 114 ? -14.160 9.474 14.691 1.00 95.00 114 ASN A N 1
ATOM 948 C CA . ASN A 1 114 ? -15.585 9.173 14.539 1.00 95.00 114 ASN A CA 1
ATOM 949 C C . ASN A 1 114 ? -15.883 7.755 14.026 1.00 95.00 114 ASN A C 1
ATOM 951 O O . ASN A 1 114 ? -16.959 7.523 13.483 1.00 95.00 114 ASN A O 1
ATOM 955 N N . CYS A 1 115 ? -14.961 6.799 14.161 1.00 96.88 115 CYS A N 1
ATOM 956 C CA . CYS A 1 115 ? -15.154 5.390 13.795 1.00 96.88 115 CYS A CA 1
ATOM 957 C C . CYS A 1 115 ? -15.908 4.600 14.877 1.00 96.88 115 CYS A C 1
ATOM 959 O O . CYS A 1 115 ? -16.498 3.554 14.593 1.00 96.88 115 CYS A O 1
ATOM 961 N N . ILE A 1 116 ? -15.895 5.110 16.108 1.00 96.81 116 ILE A N 1
ATOM 962 C CA . ILE A 1 116 ? -16.577 4.560 17.278 1.00 96.81 116 ILE A CA 1
ATOM 963 C C . ILE A 1 116 ? -17.350 5.694 17.958 1.00 96.81 116 ILE A C 1
ATOM 965 O O . ILE A 1 116 ? -16.903 6.838 17.972 1.00 96.81 116 ILE A O 1
ATOM 969 N N . HIS A 1 117 ? -18.517 5.374 18.508 1.00 95.25 117 HIS A N 1
ATOM 970 C CA . HIS A 1 117 ? -19.285 6.252 19.381 1.00 95.25 117 HIS A CA 1
ATOM 971 C C . HIS A 1 117 ? -19.165 5.768 20.824 1.00 95.25 117 HIS A C 1
ATOM 973 O O . HIS A 1 117 ? -19.440 4.599 21.087 1.00 95.25 117 HIS A O 1
ATOM 979 N N . ALA A 1 118 ? -18.796 6.665 21.736 1.00 94.12 118 ALA A N 1
ATOM 980 C CA . ALA A 1 118 ? -18.920 6.463 23.179 1.00 94.12 118 ALA A CA 1
ATOM 981 C C . ALA A 1 118 ? -20.295 6.957 23.660 1.00 94.12 118 ALA A C 1
ATOM 983 O O . ALA A 1 118 ? -20.805 7.954 23.141 1.00 94.12 118 ALA A O 1
ATOM 984 N N . GLU A 1 119 ? -20.900 6.270 24.628 1.00 91.88 119 GLU A N 1
ATOM 985 C CA . GLU A 1 119 ? -22.199 6.630 25.212 1.00 91.88 119 GLU A CA 1
ATOM 986 C C . GLU A 1 119 ? -22.131 7.989 25.914 1.00 91.88 119 GLU A C 1
ATOM 988 O O . GLU A 1 119 ? -22.994 8.839 25.693 1.00 91.88 119 GLU A O 1
ATOM 993 N N . THR A 1 120 ? -21.074 8.233 26.690 1.00 87.81 120 THR A N 1
ATOM 994 C CA . THR A 1 120 ? -20.897 9.493 27.431 1.00 87.81 120 THR A CA 1
ATOM 995 C C . THR A 1 120 ? -20.495 10.680 26.557 1.00 87.81 120 THR A C 1
ATOM 997 O O . THR A 1 120 ? -20.556 11.818 27.021 1.00 87.81 120 THR A O 1
ATOM 1000 N N . GLN A 1 121 ? -20.065 10.438 25.310 1.00 81.31 121 GLN A N 1
ATOM 1001 C CA . GLN A 1 121 ? -19.464 11.440 24.413 1.00 81.31 121 GLN A CA 1
ATOM 1002 C C . GLN A 1 121 ? -18.248 12.173 25.023 1.00 81.31 121 GLN A C 1
ATOM 1004 O O . GLN A 1 121 ? -17.853 13.237 24.546 1.00 81.31 121 GLN A O 1
ATOM 1009 N N . SER A 1 122 ? -17.645 11.604 26.072 1.00 78.62 122 SER A N 1
ATOM 1010 C CA . SER A 1 122 ? -16.445 12.131 26.718 1.00 78.62 122 SER A CA 1
ATOM 1011 C C . SER A 1 122 ? -15.192 11.863 25.881 1.00 78.62 122 SER A C 1
ATOM 1013 O O . SER A 1 122 ? -15.086 10.847 25.192 1.00 78.62 122 SER A O 1
ATOM 1015 N N . SER A 1 123 ? -14.202 12.752 25.991 1.00 69.31 123 SER A N 1
ATOM 1016 C CA . SER A 1 123 ? -12.848 12.520 25.474 1.00 69.31 123 SER A CA 1
ATOM 1017 C C . SER A 1 123 ? -12.095 11.445 26.265 1.00 69.31 123 SER A C 1
ATOM 1019 O O . SER A 1 123 ? -11.177 10.808 25.749 1.00 69.31 123 SER A O 1
ATOM 1021 N N . GLU A 1 124 ? -12.466 11.233 27.527 1.00 83.50 124 GLU A N 1
ATOM 1022 C CA . GLU A 1 124 ? -11.868 10.212 28.379 1.00 83.50 124 GLU A CA 1
ATOM 1023 C C . GLU A 1 124 ? -12.680 8.921 28.314 1.00 83.50 124 GLU A C 1
ATOM 1025 O O . GLU A 1 124 ? -13.767 8.822 28.877 1.00 83.50 124 GLU A O 1
ATOM 1030 N N . ILE A 1 125 ? -12.121 7.916 27.639 1.00 89.75 125 ILE A N 1
ATOM 1031 C CA . ILE A 1 125 ? -12.710 6.578 27.561 1.00 89.75 125 ILE A CA 1
ATOM 1032 C C . ILE A 1 125 ? -12.118 5.712 28.672 1.00 89.75 125 ILE A C 1
ATOM 1034 O O . ILE A 1 125 ? -10.896 5.489 28.711 1.00 89.75 125 ILE A O 1
ATOM 1038 N N . SER A 1 126 ? -12.996 5.242 29.559 1.00 92.06 126 SER A N 1
ATOM 1039 C CA . SER A 1 126 ? -12.715 4.281 30.629 1.00 92.06 126 SER A CA 1
ATOM 1040 C C . SER A 1 126 ? -13.135 2.861 30.222 1.00 92.06 126 SER A C 1
ATOM 1042 O O . SER A 1 126 ? -13.785 2.659 29.198 1.00 92.06 126 SER A O 1
ATOM 1044 N N . GLU A 1 127 ? -12.765 1.854 31.016 1.00 93.38 127 GLU A N 1
ATOM 1045 C CA . GLU A 1 127 ? -13.156 0.462 30.746 1.00 93.38 127 GLU A CA 1
ATOM 1046 C C . GLU A 1 127 ? -14.660 0.202 30.956 1.00 93.38 127 GLU A C 1
ATOM 1048 O O . GLU A 1 127 ? -15.227 -0.696 30.328 1.00 93.38 127 GLU A O 1
ATOM 1053 N N . ASP A 1 128 ? -15.321 1.011 31.786 1.00 92.50 128 ASP A N 1
ATOM 1054 C CA . ASP A 1 128 ? -16.759 0.910 32.051 1.00 92.50 128 ASP A CA 1
ATOM 1055 C C . ASP A 1 128 ? -17.637 1.563 30.975 1.00 92.50 128 ASP A C 1
ATOM 1057 O O . ASP A 1 128 ? -18.845 1.320 30.949 1.00 92.50 128 ASP A O 1
ATOM 1061 N N . GLU A 1 129 ? -17.040 2.351 30.078 1.00 94.88 129 GLU A N 1
ATOM 1062 C CA . GLU A 1 129 ? -17.728 3.031 28.981 1.00 94.88 129 GLU A CA 1
ATOM 1063 C C . GLU A 1 129 ? -18.403 2.034 28.023 1.00 94.88 129 GLU A C 1
ATOM 1065 O O . GLU A 1 129 ? -17.863 0.962 27.713 1.00 94.88 129 GLU A O 1
ATOM 1070 N N . LEU A 1 130 ? -19.576 2.411 27.506 1.00 96.31 130 LEU A N 1
ATOM 1071 C CA . LEU A 1 130 ? -20.235 1.692 26.423 1.00 96.31 130 LEU A CA 1
ATOM 1072 C C . LEU A 1 130 ? -19.869 2.315 25.079 1.00 96.31 130 LEU A C 1
ATOM 1074 O O . LEU A 1 130 ? -20.055 3.507 24.851 1.00 96.31 130 LEU A O 1
ATOM 1078 N N . ILE A 1 131 ? -19.406 1.478 24.154 1.00 97.06 131 ILE A N 1
ATOM 1079 C CA . ILE A 1 131 ? -19.014 1.901 22.812 1.00 97.06 131 ILE A CA 1
ATOM 1080 C C . ILE A 1 131 ? -19.758 1.131 21.724 1.00 97.06 131 ILE A C 1
ATOM 1082 O O . ILE A 1 131 ? -20.072 -0.050 21.878 1.00 97.06 131 ILE A O 1
ATOM 1086 N N . ALA A 1 132 ? -19.999 1.795 20.598 1.00 97.25 132 ALA A N 1
ATOM 1087 C CA . ALA A 1 132 ? -20.599 1.214 19.403 1.00 97.25 132 ALA A CA 1
ATOM 1088 C C . ALA A 1 132 ? -19.804 1.604 18.153 1.00 97.25 132 ALA A C 1
ATOM 1090 O O . ALA A 1 132 ? -19.256 2.700 18.066 1.00 97.25 132 ALA A O 1
ATOM 1091 N N . ILE A 1 133 ? -19.758 0.723 17.152 1.00 97.75 133 ILE A N 1
ATOM 1092 C CA . ILE A 1 133 ? -19.180 1.074 15.847 1.00 97.75 133 ILE A CA 1
ATOM 1093 C C . ILE A 1 133 ? -20.078 2.086 15.128 1.00 97.75 133 ILE A C 1
ATOM 1095 O O . ILE A 1 133 ? -21.299 1.924 15.080 1.00 97.75 133 ILE A O 1
ATOM 1099 N N . SER A 1 134 ? -19.469 3.120 14.553 1.00 97.00 134 SER A N 1
ATOM 1100 C CA . SER A 1 134 ? -20.172 4.110 13.739 1.00 97.00 134 SER A CA 1
ATOM 1101 C C . SER A 1 134 ? -20.272 3.679 12.272 1.00 97.00 134 SER A C 1
ATOM 1103 O O . SER A 1 134 ? -19.636 2.718 11.828 1.00 97.00 134 SER A O 1
ATOM 1105 N N . PHE A 1 135 ? -21.003 4.454 11.469 1.00 95.69 135 PHE A N 1
ATOM 1106 C CA . PHE A 1 135 ? -20.979 4.290 10.015 1.00 95.69 135 PHE A CA 1
ATOM 1107 C C . PHE A 1 135 ? -19.572 4.489 9.426 1.00 95.69 135 PHE A C 1
ATOM 1109 O O . PHE A 1 135 ? -19.153 3.708 8.574 1.00 95.69 135 PHE A O 1
ATOM 1116 N N . CYS A 1 136 ? -18.806 5.471 9.916 1.00 95.38 136 CYS A N 1
ATOM 1117 C CA . CYS A 1 136 ? -17.425 5.673 9.480 1.00 95.38 136 CYS A CA 1
ATOM 1118 C C . CYS A 1 136 ? -16.563 4.444 9.790 1.00 95.38 136 CYS A C 1
ATOM 1120 O O . CYS A 1 136 ? -15.780 4.037 8.938 1.00 95.38 136 CYS A O 1
ATOM 1122 N N . GLY A 1 137 ? -16.730 3.810 10.955 1.00 97.38 137 GLY A N 1
ATOM 1123 C CA . GLY A 1 137 ? -16.008 2.580 11.293 1.00 97.38 137 GLY A CA 1
ATOM 1124 C C . GLY A 1 137 ? -16.332 1.425 10.340 1.00 97.38 137 GLY A C 1
ATOM 1125 O O . GLY A 1 137 ? -15.430 0.709 9.908 1.00 97.38 137 GLY A O 1
ATOM 1126 N N . LEU A 1 138 ? -17.603 1.278 9.944 1.00 95.94 138 LEU A N 1
ATOM 1127 C CA . LEU A 1 138 ? -18.019 0.283 8.947 1.00 95.94 138 LEU A CA 1
ATOM 1128 C C . LEU A 1 138 ? -17.395 0.553 7.573 1.00 95.94 138 LEU A C 1
ATOM 1130 O O . LEU A 1 138 ? -16.840 -0.365 6.974 1.00 95.94 138 LEU A O 1
ATOM 1134 N N . LEU A 1 139 ? -17.409 1.809 7.115 1.00 94.69 139 LEU A N 1
ATOM 1135 C CA . LEU A 1 139 ? -16.741 2.195 5.870 1.00 94.69 139 LEU A CA 1
ATOM 1136 C C . LEU A 1 139 ? -15.247 1.868 5.913 1.00 94.69 139 LEU A C 1
ATOM 1138 O O . LEU A 1 139 ? -14.708 1.342 4.941 1.00 94.69 139 LEU A O 1
ATOM 1142 N N . HIS A 1 140 ? -14.583 2.122 7.045 1.00 95.88 140 HIS A N 1
ATOM 1143 C CA . HIS A 1 140 ? -13.169 1.795 7.195 1.00 95.88 140 HIS A CA 1
ATOM 1144 C C . HIS A 1 140 ? -12.887 0.303 7.032 1.00 95.88 140 HIS A C 1
ATOM 1146 O O . HIS A 1 140 ? -11.931 -0.069 6.350 1.00 95.88 140 HIS A O 1
ATOM 1152 N N . LEU A 1 141 ? -13.747 -0.548 7.596 1.00 95.81 141 LEU A N 1
ATOM 1153 C CA . LEU A 1 141 ? -13.645 -1.994 7.420 1.00 95.81 141 LEU A CA 1
ATOM 1154 C C . LEU A 1 141 ? -13.838 -2.433 5.969 1.00 95.81 141 LEU A C 1
ATOM 1156 O O . LEU A 1 141 ? -13.193 -3.385 5.547 1.00 95.81 141 LEU A O 1
ATOM 1160 N N . ASP A 1 142 ? -14.691 -1.765 5.199 1.00 93.88 142 ASP A N 1
ATOM 1161 C CA . ASP A 1 142 ? -14.921 -2.133 3.800 1.00 93.88 142 ASP A CA 1
ATOM 1162 C C . ASP A 1 142 ? -13.760 -1.685 2.888 1.00 93.88 142 ASP A C 1
ATOM 1164 O O . ASP A 1 142 ? -13.434 -2.361 1.907 1.00 93.88 142 ASP A O 1
ATOM 1168 N N . MET A 1 143 ? -13.055 -0.602 3.244 1.00 94.12 143 MET A N 1
ATOM 1169 C CA . MET A 1 143 ? -11.895 -0.109 2.486 1.00 94.12 143 MET A CA 1
ATOM 1170 C C . MET A 1 143 ? -10.680 -1.041 2.525 1.00 94.12 143 MET A C 1
ATOM 1172 O O . MET A 1 143 ? -9.831 -0.946 1.641 1.00 94.12 143 MET A O 1
ATOM 1176 N N . VAL A 1 144 ? -10.586 -1.985 3.470 1.00 94.94 144 VAL A N 1
ATOM 1177 C CA . VAL A 1 144 ? -9.465 -2.949 3.502 1.00 94.94 144 VAL A CA 1
ATOM 1178 C C . VAL A 1 144 ? -9.418 -3.840 2.253 1.00 94.94 144 VAL A C 1
ATOM 1180 O O . VAL A 1 144 ? -8.391 -4.447 1.972 1.00 94.94 144 VAL A O 1
ATOM 1183 N N . ARG A 1 145 ? -10.505 -3.892 1.468 1.00 92.62 145 ARG A N 1
ATOM 1184 C CA . ARG A 1 145 ? -10.575 -4.530 0.141 1.00 92.62 145 ARG A CA 1
ATOM 1185 C C . ARG A 1 145 ? -10.476 -3.518 -1.008 1.00 92.62 145 ARG A C 1
ATOM 1187 O O . ARG A 1 145 ? -11.052 -3.710 -2.076 1.00 92.62 145 ARG A O 1
ATOM 1194 N N . ASN A 1 146 ? -9.747 -2.426 -0.816 1.00 93.56 146 ASN A N 1
ATOM 1195 C CA . ASN A 1 146 ? -9.494 -1.417 -1.838 1.00 93.56 146 ASN A CA 1
ATOM 1196 C C . ASN A 1 146 ? -7.979 -1.212 -2.013 1.00 93.56 146 ASN A C 1
ATOM 1198 O O . ASN A 1 146 ? -7.272 -0.888 -1.061 1.00 93.56 146 ASN A O 1
ATOM 1202 N N . ILE A 1 147 ? -7.476 -1.389 -3.241 1.00 95.00 147 ILE A N 1
ATOM 1203 C CA . ILE A 1 147 ? -6.043 -1.246 -3.541 1.00 95.00 147 ILE A CA 1
ATOM 1204 C C . ILE A 1 147 ? -5.546 0.195 -3.355 1.00 95.00 147 ILE A C 1
ATOM 1206 O O . ILE A 1 147 ? -4.434 0.395 -2.879 1.00 95.00 147 ILE A O 1
ATOM 1210 N N . ASP A 1 148 ? -6.369 1.209 -3.639 1.00 94.44 148 ASP A N 1
ATOM 1211 C CA . ASP A 1 148 ? -6.001 2.611 -3.416 1.00 94.44 148 ASP A CA 1
ATOM 1212 C C . ASP A 1 148 ? -5.837 2.890 -1.921 1.00 94.44 148 ASP A C 1
ATOM 1214 O O . ASP A 1 148 ? -4.866 3.535 -1.526 1.00 94.44 148 ASP A O 1
ATOM 1218 N N . TYR A 1 149 ? -6.737 2.355 -1.086 1.00 95.81 149 TYR A N 1
ATOM 1219 C CA . TYR A 1 149 ? -6.625 2.443 0.371 1.00 95.81 149 TYR A CA 1
ATOM 1220 C C . TYR A 1 149 ? -5.346 1.766 0.861 1.00 95.81 149 TYR A C 1
ATOM 1222 O O . TYR A 1 149 ? -4.498 2.441 1.438 1.00 95.81 149 TYR A O 1
ATOM 1230 N N . LEU A 1 150 ? -5.163 0.476 0.549 1.00 97.44 150 LEU A N 1
ATOM 1231 C CA . LEU A 1 150 ? -4.002 -0.318 0.967 1.00 97.44 150 LEU A CA 1
ATOM 1232 C C . LEU A 1 150 ? -2.678 0.296 0.492 1.00 97.44 150 LEU A C 1
ATOM 1234 O O . LEU A 1 150 ? -1.723 0.401 1.256 1.00 97.44 150 LEU A O 1
ATOM 1238 N N . SER A 1 151 ? -2.624 0.761 -0.758 1.00 96.31 151 SER A N 1
ATOM 1239 C CA . SER A 1 151 ? -1.454 1.471 -1.277 1.00 96.31 151 SER A CA 1
ATOM 1240 C C . SER A 1 151 ? -1.207 2.770 -0.521 1.00 96.31 151 SER A C 1
ATOM 1242 O O . SER A 1 151 ? -0.054 3.130 -0.322 1.00 96.31 151 SER A O 1
ATOM 1244 N N . THR A 1 152 ? -2.253 3.510 -0.158 1.00 95.75 152 THR A N 1
ATOM 1245 C CA . THR A 1 152 ? -2.101 4.815 0.491 1.00 95.75 152 THR A CA 1
ATOM 1246 C C . THR A 1 152 ? -1.613 4.663 1.925 1.00 95.75 152 THR A C 1
ATOM 1248 O O . THR A 1 152 ? -0.668 5.340 2.315 1.00 95.75 152 THR A O 1
ATOM 1251 N N . ILE A 1 153 ? -2.188 3.735 2.691 1.00 97.00 153 ILE A N 1
ATOM 1252 C CA . ILE A 1 153 ? -1.758 3.495 4.072 1.00 97.00 153 ILE A CA 1
ATOM 1253 C C . ILE A 1 153 ? -0.353 2.883 4.148 1.00 97.00 153 ILE A C 1
ATOM 1255 O O . ILE A 1 153 ? 0.338 3.082 5.144 1.00 97.00 153 ILE A O 1
ATOM 1259 N N . SER A 1 154 ? 0.112 2.203 3.088 1.00 97.06 154 SER A N 1
ATOM 1260 C CA . SER A 1 154 ? 1.476 1.655 3.025 1.00 97.06 154 SER A CA 1
ATOM 1261 C C . SER A 1 154 ? 2.568 2.724 3.149 1.00 97.06 154 SER A C 1
ATOM 1263 O O . SER A 1 154 ? 3.683 2.407 3.548 1.00 97.06 154 SER A O 1
ATOM 1265 N N . GLU A 1 155 ? 2.252 3.986 2.840 1.00 95.38 155 GLU A N 1
ATOM 1266 C CA . GLU A 1 155 ? 3.200 5.108 2.872 1.00 95.38 155 GLU A CA 1
ATOM 1267 C C . GLU A 1 155 ? 3.573 5.553 4.290 1.00 95.38 155 GLU A C 1
ATOM 1269 O O . GLU A 1 155 ? 4.634 6.141 4.471 1.00 95.38 155 GLU A O 1
ATOM 1274 N N . ASP A 1 156 ? 2.712 5.261 5.266 1.00 95.25 156 ASP A N 1
ATOM 1275 C CA . ASP A 1 156 ? 2.870 5.599 6.689 1.00 95.25 156 ASP A CA 1
ATOM 1276 C C . ASP A 1 156 ? 2.821 4.337 7.571 1.00 95.25 156 ASP A C 1
ATOM 1278 O O . ASP A 1 156 ? 2.658 4.402 8.785 1.00 95.25 156 ASP A O 1
ATOM 1282 N N . SER A 1 157 ? 2.896 3.153 6.955 1.00 95.56 157 SER A N 1
ATOM 1283 C CA . SER A 1 157 ? 2.890 1.886 7.685 1.00 95.56 157 SER A CA 1
ATOM 1284 C C . SER A 1 157 ? 4.280 1.574 8.219 1.00 95.56 157 SER A C 1
ATOM 1286 O O . SER A 1 157 ? 5.278 1.676 7.502 1.00 95.56 157 SER A O 1
ATOM 1288 N N . TRP A 1 158 ? 4.335 1.129 9.470 1.00 93.56 158 TRP A N 1
ATOM 1289 C CA . TRP A 1 158 ? 5.569 0.649 10.071 1.00 93.56 158 TRP A CA 1
ATOM 1290 C C . TRP A 1 158 ? 5.858 -0.790 9.655 1.00 93.56 158 TRP A C 1
ATOM 1292 O O . TRP A 1 158 ? 5.062 -1.705 9.872 1.00 93.56 158 TRP A O 1
ATOM 1302 N N . PHE A 1 159 ? 7.039 -0.986 9.075 1.00 93.44 159 PHE A N 1
ATOM 1303 C CA . PHE A 1 159 ? 7.545 -2.297 8.699 1.00 93.44 159 PHE A CA 1
ATOM 1304 C C . PHE A 1 159 ? 8.652 -2.714 9.661 1.00 93.44 159 PHE A C 1
ATOM 1306 O O . PHE A 1 159 ? 9.612 -1.973 9.863 1.00 93.44 159 PHE A O 1
ATOM 1313 N N . ARG A 1 160 ? 8.550 -3.924 10.215 1.00 89.38 160 ARG A N 1
ATOM 1314 C CA . ARG A 1 160 ? 9.608 -4.503 11.056 1.00 89.38 160 ARG A CA 1
ATOM 1315 C C . ARG A 1 160 ? 10.900 -4.748 10.272 1.00 89.38 160 ARG A C 1
ATOM 1317 O O . ARG A 1 160 ? 11.994 -4.622 10.811 1.00 89.38 160 ARG A O 1
ATOM 1324 N N . GLU A 1 161 ? 10.765 -5.093 8.994 1.00 89.38 161 GLU A N 1
ATOM 1325 C CA . GLU A 1 161 ? 11.881 -5.315 8.080 1.00 89.38 161 GLU A CA 1
ATOM 1326 C C . GLU A 1 161 ? 12.114 -4.110 7.166 1.00 89.38 161 GLU A C 1
ATOM 1328 O O . GLU A 1 161 ? 11.182 -3.513 6.627 1.00 89.38 161 GLU A O 1
ATOM 1333 N N . ASN A 1 162 ? 13.384 -3.817 6.881 1.00 91.56 162 ASN A N 1
ATOM 1334 C CA . ASN A 1 162 ? 13.755 -2.702 6.005 1.00 91.56 162 ASN A CA 1
ATOM 1335 C C . ASN A 1 162 ? 13.385 -2.926 4.528 1.00 91.56 162 ASN A C 1
ATOM 1337 O O . ASN A 1 162 ? 13.243 -1.962 3.776 1.00 91.56 162 ASN A O 1
ATOM 1341 N N . GLN A 1 163 ? 13.261 -4.179 4.080 1.00 94.81 163 GLN A N 1
ATOM 1342 C CA . GLN A 1 163 ? 13.020 -4.505 2.670 1.00 94.81 163 GLN A CA 1
ATOM 1343 C C . GLN A 1 163 ? 11.674 -3.980 2.138 1.00 94.81 163 GLN A C 1
ATOM 1345 O O . GLN A 1 163 ? 11.693 -3.246 1.145 1.00 94.81 163 GLN A O 1
ATOM 1350 N N . PRO A 1 164 ? 10.512 -4.289 2.751 1.00 96.12 164 PRO A N 1
ATOM 1351 C CA . PRO A 1 164 ? 9.229 -3.754 2.291 1.00 96.12 164 PRO A CA 1
ATOM 1352 C C . PRO A 1 164 ? 9.177 -2.221 2.365 1.00 96.12 164 PRO A C 1
ATOM 1354 O O . PRO A 1 164 ? 8.793 -1.590 1.378 1.00 96.12 164 PRO A O 1
ATOM 1357 N N . ALA A 1 165 ? 9.681 -1.605 3.442 1.00 95.44 165 ALA A N 1
ATOM 1358 C CA . ALA A 1 165 ? 9.767 -0.146 3.557 1.00 95.44 165 ALA A CA 1
ATOM 1359 C C . ALA A 1 165 ? 10.580 0.481 2.409 1.00 95.44 165 ALA A C 1
ATOM 1361 O O . ALA A 1 165 ? 10.149 1.449 1.778 1.00 95.44 165 ALA A O 1
ATOM 1362 N N . LYS A 1 166 ? 11.735 -0.108 2.068 1.00 96.56 166 LYS A N 1
ATOM 1363 C CA . LYS A 1 166 ? 12.575 0.348 0.952 1.00 96.56 166 LYS A CA 1
ATOM 1364 C C . LYS A 1 166 ? 11.871 0.201 -0.399 1.00 96.56 166 LYS A C 1
ATOM 1366 O O . LYS A 1 166 ? 12.003 1.086 -1.243 1.00 96.56 166 LYS A O 1
ATOM 1371 N N . LYS A 1 167 ? 11.107 -0.878 -0.613 1.00 96.50 167 LYS A N 1
ATOM 1372 C CA . LYS A 1 167 ? 10.297 -1.060 -1.831 1.00 96.50 167 LYS A CA 1
ATOM 1373 C C . LYS A 1 167 ? 9.242 0.042 -1.965 1.00 96.50 167 LYS A C 1
ATOM 1375 O O . LYS A 1 167 ? 9.169 0.662 -3.025 1.00 96.50 167 LYS A O 1
ATOM 1380 N N . ILE A 1 168 ? 8.490 0.333 -0.899 1.00 96.56 168 ILE A N 1
ATOM 1381 C CA . ILE A 1 168 ? 7.509 1.431 -0.886 1.00 96.56 168 ILE A CA 1
ATOM 1382 C C . ILE A 1 168 ? 8.202 2.774 -1.164 1.00 96.56 168 ILE A C 1
ATOM 1384 O O . ILE A 1 168 ? 7.803 3.495 -2.078 1.00 96.56 168 ILE A O 1
ATOM 1388 N N . ALA A 1 169 ? 9.301 3.082 -0.469 1.00 95.62 169 ALA A N 1
ATOM 1389 C CA . ALA A 1 169 ? 10.052 4.324 -0.666 1.00 95.62 169 ALA A CA 1
ATOM 1390 C C . ALA A 1 169 ? 10.587 4.483 -2.104 1.00 95.62 169 ALA A C 1
ATOM 1392 O O . ALA A 1 169 ? 10.514 5.568 -2.691 1.00 95.62 169 ALA A O 1
ATOM 1393 N N . ASN A 1 170 ? 11.084 3.404 -2.713 1.00 94.94 170 ASN A N 1
ATOM 1394 C CA . ASN A 1 170 ? 11.517 3.406 -4.109 1.00 94.94 170 ASN A CA 1
ATOM 1395 C C . ASN A 1 170 ? 10.346 3.687 -5.060 1.00 94.94 170 ASN A C 1
ATOM 1397 O O . ASN A 1 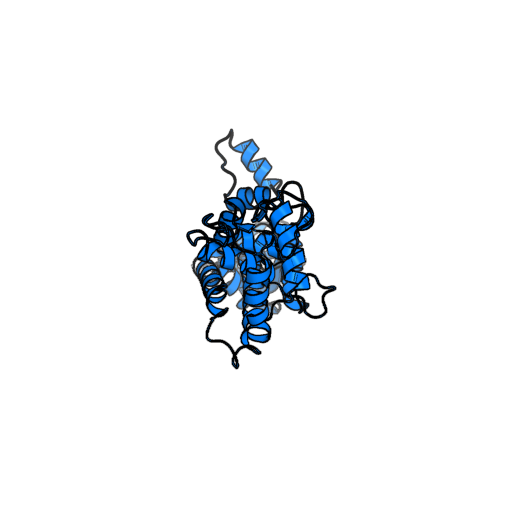170 ? 10.482 4.510 -5.965 1.00 94.94 170 ASN A O 1
ATOM 1401 N N . ASN A 1 171 ? 9.180 3.072 -4.839 1.00 93.56 171 ASN A N 1
ATOM 1402 C CA . ASN A 1 171 ? 7.982 3.327 -5.644 1.00 93.56 171 ASN A CA 1
ATOM 1403 C C . ASN A 1 171 ? 7.540 4.801 -5.548 1.00 93.56 171 ASN A C 1
ATOM 1405 O O . ASN A 1 171 ? 7.269 5.434 -6.572 1.00 93.56 171 ASN A O 1
ATOM 1409 N N . LEU A 1 172 ? 7.551 5.376 -4.340 1.00 91.31 172 LEU A N 1
ATOM 1410 C CA . LEU A 1 172 ? 7.198 6.782 -4.092 1.00 91.31 172 LEU A CA 1
ATOM 1411 C C . LEU A 1 172 ? 8.172 7.780 -4.733 1.00 91.31 172 LEU A C 1
ATOM 1413 O O . LEU A 1 172 ? 7.772 8.877 -5.119 1.00 91.31 172 LEU A O 1
ATOM 1417 N N . THR A 1 173 ? 9.447 7.407 -4.860 1.00 91.44 173 THR A N 1
ATOM 1418 C CA . THR A 1 173 ? 10.505 8.264 -5.425 1.00 91.44 173 THR A CA 1
ATOM 1419 C C . THR A 1 173 ? 10.795 7.997 -6.904 1.00 91.44 173 THR A C 1
ATOM 1421 O O . THR A 1 173 ? 11.661 8.653 -7.480 1.00 91.44 173 THR A O 1
ATOM 1424 N N . GLY A 1 174 ? 10.080 7.056 -7.532 1.00 89.25 174 GLY A N 1
ATOM 1425 C CA . GLY A 1 174 ? 10.256 6.694 -8.945 1.00 89.25 174 GLY A CA 1
ATOM 1426 C C . GLY A 1 174 ? 11.448 5.792 -9.241 1.00 89.25 174 GLY A C 1
ATOM 1427 O O . GLY A 1 174 ? 11.756 5.555 -10.401 1.00 89.25 174 GLY A O 1
ATOM 1428 N N . LYS A 1 175 ? 12.085 5.246 -8.204 1.00 90.62 175 LYS A N 1
ATOM 1429 C CA . LYS A 1 175 ? 13.131 4.214 -8.303 1.00 90.62 175 LYS A CA 1
ATOM 1430 C C . LYS A 1 175 ? 12.563 2.788 -8.282 1.00 90.62 175 LYS A C 1
ATOM 1432 O O . LYS A 1 175 ? 13.315 1.822 -8.241 1.00 90.62 175 LYS A O 1
ATOM 1437 N N . GLY A 1 176 ? 11.243 2.657 -8.182 1.00 90.00 176 GLY A N 1
ATOM 1438 C CA . GLY A 1 176 ? 10.536 1.383 -8.119 1.00 90.00 176 GLY A CA 1
ATOM 1439 C C . GLY A 1 176 ? 10.243 0.790 -9.494 1.00 90.00 176 GLY A C 1
ATOM 1440 O O . GLY A 1 176 ? 10.371 1.472 -10.501 1.00 90.00 176 GLY A O 1
ATOM 1441 N N . LYS A 1 177 ? 9.773 -0.464 -9.518 1.00 89.75 177 LYS A N 1
ATOM 1442 C CA . LYS A 1 177 ? 9.508 -1.250 -10.742 1.00 89.75 177 LYS A CA 1
ATOM 1443 C C . LYS A 1 177 ? 8.530 -0.572 -11.713 1.00 89.75 177 LYS A C 1
ATOM 1445 O O . LYS A 1 177 ? 8.631 -0.726 -12.927 1.00 89.75 177 LYS A O 1
ATOM 1450 N N . TYR A 1 178 ? 7.579 0.186 -11.178 1.00 92.44 178 TYR A N 1
ATOM 1451 C CA . TYR A 1 178 ? 6.495 0.806 -11.935 1.00 92.44 178 TYR A CA 1
ATOM 1452 C C . TYR A 1 178 ? 6.584 2.329 -11.868 1.00 92.44 178 TYR A C 1
ATOM 1454 O O . TYR A 1 178 ? 7.009 2.890 -10.856 1.00 92.44 178 TYR A O 1
ATOM 1462 N N . LYS A 1 179 ? 6.116 3.001 -12.928 1.00 90.25 179 LYS A N 1
ATOM 1463 C CA . LYS A 1 179 ? 6.039 4.468 -12.998 1.00 90.25 179 LYS A CA 1
ATOM 1464 C C . LYS A 1 179 ? 5.316 5.027 -11.767 1.00 90.25 179 LYS A C 1
ATOM 1466 O O . LYS A 1 179 ? 4.242 4.537 -11.408 1.00 90.25 179 LYS A O 1
ATOM 1471 N N . THR A 1 180 ? 5.874 6.059 -11.138 1.00 87.94 180 THR A N 1
ATOM 1472 C CA . THR A 1 180 ? 5.256 6.726 -9.980 1.00 87.94 180 THR A CA 1
ATOM 1473 C C . THR A 1 180 ? 3.845 7.201 -10.309 1.00 87.94 180 THR A C 1
ATOM 1475 O O . THR A 1 180 ? 3.574 7.645 -11.424 1.00 87.94 180 THR A O 1
ATOM 1478 N N . ASP A 1 181 ? 2.944 7.095 -9.334 1.00 82.69 181 ASP A N 1
ATOM 1479 C CA . ASP A 1 181 ? 1.532 7.467 -9.473 1.00 82.69 181 ASP A CA 1
ATOM 1480 C C . ASP A 1 181 ? 0.760 6.725 -10.588 1.00 82.69 181 ASP A C 1
ATOM 1482 O O . ASP A 1 181 ? -0.319 7.155 -10.996 1.00 82.69 181 ASP A O 1
ATOM 1486 N N . SER A 1 182 ? 1.268 5.583 -11.062 1.00 88.56 182 SER A N 1
ATOM 1487 C CA . SER A 1 182 ? 0.523 4.670 -11.939 1.00 88.56 182 SER A CA 1
ATOM 1488 C C . SER A 1 182 ? -0.369 3.710 -11.147 1.00 88.56 182 SER A C 1
ATOM 1490 O O . SER A 1 182 ? -0.135 3.450 -9.962 1.00 88.56 182 SER A O 1
ATOM 1492 N N . ARG A 1 183 ? -1.360 3.119 -11.828 1.00 90.56 183 ARG A N 1
ATOM 1493 C CA . ARG A 1 183 ? -2.172 2.020 -11.284 1.00 90.56 183 ARG A CA 1
ATOM 1494 C C . ARG A 1 183 ? -1.299 0.830 -10.875 1.00 90.56 183 ARG A C 1
ATOM 1496 O O . ARG A 1 183 ? -1.509 0.258 -9.812 1.00 90.56 183 ARG A O 1
ATOM 1503 N N . GLN A 1 184 ? -0.290 0.490 -11.676 1.00 93.75 184 GLN A N 1
ATOM 1504 C CA . GLN A 1 184 ? 0.618 -0.626 -11.399 1.00 93.75 184 GLN A CA 1
ATOM 1505 C C . GLN A 1 184 ? 1.459 -0.372 -10.141 1.00 93.75 184 GLN A C 1
ATOM 1507 O O . GLN A 1 184 ? 1.627 -1.271 -9.322 1.00 93.75 184 GLN A O 1
ATOM 1512 N N . SER A 1 185 ? 1.919 0.868 -9.933 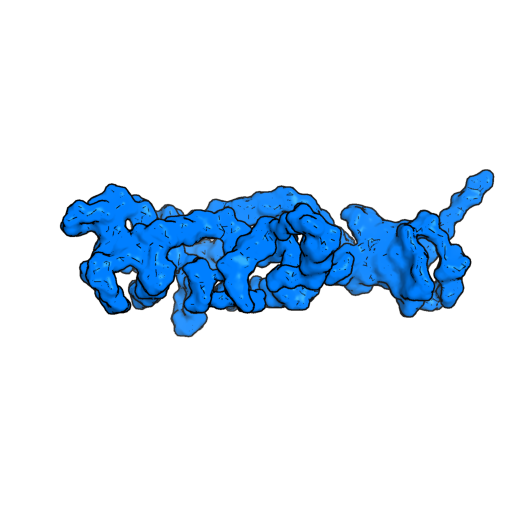1.00 93.50 185 SER A N 1
ATOM 1513 C CA . SER A 1 185 ? 2.597 1.271 -8.693 1.00 93.50 185 SER A CA 1
ATOM 1514 C C . SER A 1 185 ? 1.680 1.138 -7.471 1.00 93.50 185 SER A C 1
ATOM 1516 O O . SER A 1 185 ? 2.118 0.639 -6.437 1.00 93.50 185 SER A O 1
ATOM 1518 N N . THR A 1 186 ? 0.397 1.494 -7.606 1.00 93.88 186 THR A N 1
ATOM 1519 C CA . THR A 1 186 ? -0.617 1.286 -6.558 1.00 93.88 186 THR A CA 1
ATOM 1520 C C . THR A 1 186 ? -0.795 -0.188 -6.220 1.00 93.88 186 THR A C 1
ATOM 1522 O O . THR A 1 186 ? -0.657 -0.544 -5.055 1.00 93.88 186 THR A O 1
ATOM 1525 N N . ILE A 1 187 ? -1.020 -1.054 -7.215 1.00 95.56 187 ILE A N 1
ATOM 1526 C CA . ILE A 1 187 ? -1.128 -2.507 -6.992 1.00 95.56 187 ILE A CA 1
ATOM 1527 C C . ILE A 1 187 ? 0.124 -3.034 -6.289 1.00 95.56 187 ILE A C 1
ATOM 1529 O O . ILE A 1 187 ? 0.020 -3.778 -5.318 1.00 95.56 187 ILE A O 1
ATOM 1533 N N . ASN A 1 188 ? 1.308 -2.608 -6.740 1.00 96.62 188 ASN A N 1
ATOM 1534 C CA . ASN A 1 188 ? 2.573 -3.044 -6.163 1.00 96.62 188 ASN A CA 1
ATOM 1535 C C . ASN A 1 188 ? 2.705 -2.656 -4.686 1.00 96.62 188 ASN A C 1
ATOM 1537 O O . ASN A 1 188 ? 3.083 -3.486 -3.867 1.00 96.62 188 ASN A O 1
ATOM 1541 N N . ASN A 1 189 ? 2.374 -1.410 -4.337 1.00 97.06 189 ASN A N 1
ATOM 1542 C CA . ASN A 1 189 ? 2.392 -0.945 -2.951 1.00 97.06 189 ASN A CA 1
ATOM 1543 C C . ASN A 1 189 ? 1.400 -1.726 -2.079 1.00 97.06 189 ASN A C 1
ATOM 1545 O O . ASN A 1 189 ? 1.752 -2.134 -0.973 1.00 97.06 189 ASN A O 1
ATOM 1549 N N . SER A 1 190 ? 0.186 -1.980 -2.585 1.00 97.44 190 SER A N 1
ATOM 1550 C CA . SER A 1 190 ? -0.797 -2.818 -1.891 1.00 97.44 190 SER A CA 1
ATOM 1551 C C . SER A 1 190 ? -0.276 -4.237 -1.666 1.00 97.44 190 SER A C 1
ATOM 1553 O O . SER A 1 190 ? -0.432 -4.757 -0.566 1.00 97.44 190 SER A O 1
ATOM 1555 N N . SER A 1 191 ? 0.354 -4.849 -2.678 1.00 97.56 191 SER A N 1
ATOM 1556 C CA . SER A 1 191 ? 0.928 -6.201 -2.589 1.00 97.56 191 SER A CA 1
ATOM 1557 C C . SER A 1 191 ? 2.007 -6.258 -1.517 1.00 97.56 191 SER A C 1
ATOM 1559 O O . SER A 1 191 ? 1.910 -7.063 -0.599 1.00 97.56 191 SER A O 1
ATOM 1561 N N . VAL A 1 192 ? 2.965 -5.324 -1.555 1.00 97.94 192 VAL A N 1
ATOM 1562 C CA . VAL A 1 192 ? 4.058 -5.244 -0.573 1.00 97.94 192 VAL A CA 1
ATOM 1563 C C . VAL A 1 192 ? 3.525 -5.103 0.854 1.00 97.94 192 VAL A C 1
ATOM 1565 O O . VAL A 1 192 ? 4.002 -5.799 1.750 1.00 97.94 192 VAL A O 1
ATOM 1568 N N . LEU A 1 193 ? 2.535 -4.232 1.080 1.00 98.12 193 LEU A N 1
ATOM 1569 C CA . LEU A 1 193 ? 1.935 -4.071 2.404 1.00 98.12 193 LEU A CA 1
ATOM 1570 C C . LEU A 1 193 ? 1.216 -5.345 2.859 1.00 98.12 193 LEU A C 1
ATOM 1572 O O . LEU A 1 193 ? 1.422 -5.797 3.980 1.00 98.12 193 LEU A O 1
ATOM 1576 N N . VAL A 1 194 ? 0.355 -5.914 2.016 1.00 97.81 194 VAL A N 1
ATOM 1577 C CA . VAL A 1 194 ? -0.487 -7.047 2.416 1.00 97.81 194 VAL A CA 1
ATOM 1578 C C . VAL A 1 194 ? 0.321 -8.333 2.570 1.00 97.81 194 VAL A C 1
ATOM 1580 O O . VAL A 1 194 ? 0.033 -9.110 3.475 1.00 97.81 194 VAL A O 1
ATOM 1583 N N . GLU A 1 195 ? 1.358 -8.543 1.761 1.00 97.19 195 GLU A N 1
ATOM 1584 C CA . GLU A 1 195 ? 2.329 -9.625 1.959 1.00 97.19 195 GLU A CA 1
ATOM 1585 C C . GLU A 1 195 ? 3.020 -9.504 3.320 1.00 97.19 195 GLU A C 1
ATOM 1587 O O . GLU A 1 195 ? 3.076 -10.486 4.060 1.00 97.19 195 GLU A O 1
ATOM 1592 N N . TYR A 1 196 ? 3.471 -8.298 3.683 1.00 96.75 196 TYR A N 1
ATOM 1593 C CA . TYR A 1 196 ? 4.052 -8.035 5.000 1.00 96.75 196 TYR A CA 1
ATOM 1594 C C . TYR A 1 196 ? 3.053 -8.306 6.131 1.00 96.75 196 TYR A C 1
ATOM 1596 O O . TYR A 1 196 ? 3.375 -9.031 7.069 1.00 96.75 196 TYR A O 1
ATOM 1604 N N . LEU A 1 197 ? 1.831 -7.774 6.038 1.00 95.75 197 LEU A N 1
ATOM 1605 C CA . LEU A 1 197 ? 0.800 -7.977 7.058 1.00 95.75 197 LEU A CA 1
ATOM 1606 C C . LEU A 1 197 ? 0.429 -9.460 7.197 1.00 95.75 197 LEU A C 1
ATOM 1608 O O . LEU A 1 197 ? 0.293 -9.952 8.313 1.00 95.75 197 LEU A O 1
ATOM 1612 N N . ALA A 1 198 ? 0.299 -10.193 6.089 1.00 94.31 198 ALA A N 1
ATOM 1613 C CA . ALA A 1 198 ? 0.011 -11.624 6.109 1.00 94.31 198 ALA A CA 1
ATOM 1614 C C . ALA A 1 198 ? 1.152 -12.431 6.745 1.00 94.31 198 ALA A C 1
ATOM 1616 O O . ALA A 1 198 ? 0.888 -13.316 7.560 1.00 94.31 198 ALA A O 1
ATOM 1617 N N . ALA A 1 199 ? 2.409 -12.115 6.414 1.00 93.06 199 ALA A N 1
ATOM 1618 C CA . ALA A 1 199 ? 3.575 -12.729 7.045 1.00 93.06 199 ALA A CA 1
ATOM 1619 C C . ALA A 1 199 ? 3.595 -12.447 8.555 1.00 93.06 199 ALA A C 1
ATOM 1621 O O . ALA A 1 199 ? 3.642 -13.386 9.349 1.00 93.06 199 ALA A O 1
ATOM 1622 N N . TYR A 1 200 ? 3.429 -11.178 8.946 1.00 91.75 200 TYR A N 1
ATOM 1623 C CA . TYR A 1 200 ? 3.375 -10.758 10.345 1.00 91.75 200 TYR A CA 1
ATOM 1624 C C . TYR A 1 200 ? 2.271 -11.495 11.114 1.00 91.75 200 TYR A C 1
ATOM 1626 O O . TYR A 1 200 ? 2.507 -12.016 12.203 1.00 91.75 200 TYR A O 1
ATOM 1634 N N . PHE A 1 201 ? 1.057 -11.552 10.558 1.00 89.19 201 PHE A N 1
ATOM 1635 C CA . PHE A 1 201 ? -0.093 -12.196 11.196 1.00 89.19 201 PHE A CA 1
ATOM 1636 C C . PHE A 1 201 ? 0.175 -13.678 11.485 1.00 89.19 201 PHE A C 1
ATOM 1638 O O . PHE A 1 201 ? -0.100 -14.159 12.586 1.00 89.19 201 PHE A O 1
ATOM 1645 N N . ASN A 1 202 ? 0.745 -14.393 10.511 1.00 86.88 202 ASN A N 1
ATOM 1646 C CA . ASN A 1 202 ? 1.067 -15.812 10.651 1.00 86.88 202 ASN A CA 1
ATOM 1647 C C . ASN A 1 202 ? 2.196 -16.055 11.662 1.00 86.88 202 ASN A C 1
ATOM 1649 O O . ASN A 1 202 ? 2.124 -17.012 12.430 1.00 86.88 202 ASN A O 1
ATOM 1653 N N . GLU A 1 203 ? 3.219 -15.201 11.675 1.00 85.31 203 GLU A N 1
ATOM 1654 C CA . GLU A 1 203 ? 4.396 -15.371 12.530 1.00 85.31 203 GLU A CA 1
ATOM 1655 C C . GLU A 1 203 ? 4.125 -14.984 13.992 1.00 85.31 203 GLU A C 1
ATOM 1657 O O . GLU A 1 203 ? 4.467 -15.738 14.901 1.00 85.31 203 GLU A O 1
ATOM 1662 N N . TYR A 1 204 ? 3.481 -13.838 14.233 1.00 79.81 204 TYR A N 1
ATOM 1663 C CA . TYR A 1 204 ? 3.405 -13.239 15.571 1.00 79.81 204 TYR A CA 1
ATOM 1664 C C . TYR A 1 204 ? 2.036 -13.359 16.243 1.00 79.81 204 TYR A C 1
ATOM 1666 O O . TYR A 1 204 ? 1.978 -13.485 17.467 1.00 79.81 204 TYR A O 1
ATOM 1674 N N . LEU A 1 205 ? 0.939 -13.339 15.474 1.00 72.81 205 LEU A N 1
ATOM 1675 C CA . LEU A 1 205 ? -0.417 -13.365 16.037 1.00 72.81 205 LEU A CA 1
ATOM 1676 C C . LEU A 1 205 ? -0.970 -14.797 16.137 1.00 72.81 205 LEU A C 1
ATOM 1678 O O . LEU A 1 205 ? -1.546 -15.169 17.157 1.00 72.81 205 LEU A O 1
ATOM 1682 N N . LEU A 1 206 ? -0.738 -15.632 15.116 1.00 62.94 206 LEU A N 1
ATOM 1683 C CA . LEU A 1 206 ? -1.139 -17.048 15.122 1.00 62.94 206 LEU A CA 1
ATOM 1684 C C . LEU A 1 206 ? -0.112 -17.975 15.780 1.00 62.94 206 LEU A C 1
ATOM 1686 O O . LEU A 1 206 ? -0.502 -18.941 16.440 1.00 62.94 206 LEU A O 1
ATOM 1690 N N . GLY A 1 207 ? 1.184 -17.677 15.632 1.00 48.62 207 GLY A N 1
ATOM 1691 C CA . GLY A 1 207 ? 2.286 -18.523 16.106 1.00 48.62 207 GLY A CA 1
ATOM 1692 C C . GLY A 1 207 ? 2.265 -18.824 17.610 1.00 48.62 207 GLY A C 1
ATOM 1693 O O . GLY A 1 207 ? 2.740 -19.878 18.023 1.00 48.62 207 GLY A O 1
ATOM 1694 N N . ASN A 1 208 ? 1.632 -17.961 18.415 1.00 46.19 208 ASN A N 1
ATOM 1695 C CA . ASN A 1 208 ? 1.527 -18.113 19.872 1.00 46.19 208 ASN A CA 1
ATOM 1696 C C . ASN A 1 208 ? 0.139 -18.580 20.363 1.00 46.19 208 ASN A C 1
ATOM 1698 O O . ASN A 1 208 ? -0.001 -18.972 21.520 1.00 46.19 208 ASN A O 1
ATOM 1702 N N . ALA A 1 209 ? -0.896 -18.536 19.514 1.00 47.19 209 ALA A N 1
ATOM 1703 C CA . ALA A 1 209 ? -2.299 -18.715 19.913 1.00 47.19 209 ALA A CA 1
ATOM 1704 C C . ALA A 1 209 ? -2.855 -20.133 19.677 1.00 47.19 209 ALA A C 1
ATOM 1706 O O . ALA A 1 209 ? -4.014 -20.405 19.988 1.00 47.19 209 ALA A O 1
ATOM 1707 N N . THR A 1 210 ? -2.045 -21.068 19.172 1.00 45.50 210 THR A N 1
ATOM 1708 C CA . THR A 1 210 ? -2.475 -22.452 18.887 1.00 45.50 210 THR A CA 1
ATOM 1709 C C . THR A 1 210 ? -2.840 -23.274 20.127 1.00 45.50 210 THR A C 1
ATOM 1711 O O . THR A 1 210 ? -3.346 -24.384 19.974 1.00 45.50 210 THR A O 1
ATOM 1714 N N . VAL A 1 211 ? -2.638 -22.761 21.347 1.00 47.47 211 VAL A N 1
ATOM 1715 C CA . VAL A 1 211 ? -2.785 -23.576 22.563 1.00 47.47 211 VAL A CA 1
ATOM 1716 C C . VAL A 1 211 ? -4.071 -23.304 23.353 1.00 47.47 211 VAL A C 1
ATOM 1718 O O . VAL A 1 211 ? -4.536 -24.219 24.022 1.00 47.47 211 VAL A O 1
ATOM 1721 N N . LEU A 1 212 ? -4.700 -22.122 23.318 1.00 48.34 212 LEU A N 1
ATOM 1722 C CA . LEU A 1 212 ? -5.757 -21.811 24.302 1.00 48.34 212 LEU A CA 1
ATOM 1723 C C . LEU A 1 212 ? -6.779 -20.765 23.815 1.00 48.34 212 LEU A C 1
ATOM 1725 O O . LEU A 1 212 ? -6.654 -19.594 24.153 1.00 48.34 212 LEU A O 1
ATOM 1729 N N . SER A 1 213 ? -7.819 -21.154 23.068 1.00 42.81 213 SER A N 1
ATOM 1730 C CA . SER A 1 213 ? -9.191 -20.618 23.246 1.00 42.81 213 SER A CA 1
ATOM 1731 C C . SER A 1 213 ? -10.171 -21.099 22.168 1.00 42.81 213 SER A C 1
ATOM 1733 O O . SER A 1 213 ? -9.901 -21.069 20.972 1.00 42.81 213 SER A O 1
ATOM 1735 N N . GLU A 1 214 ? -11.365 -21.506 22.606 1.00 45.84 214 GLU A N 1
ATOM 1736 C CA . GLU A 1 214 ? -12.502 -21.868 21.743 1.00 45.84 214 GLU A CA 1
ATOM 1737 C C . GLU A 1 214 ? -13.183 -20.636 21.100 1.00 45.84 214 GLU A C 1
ATOM 1739 O O . GLU A 1 214 ? -13.946 -20.763 20.139 1.00 45.84 214 GLU A O 1
ATOM 1744 N N . GLU A 1 215 ? -12.863 -19.420 21.561 1.00 48.66 215 GLU A N 1
ATOM 1745 C CA . GLU A 1 215 ? -13.265 -18.159 20.928 1.00 48.66 215 GLU A CA 1
ATOM 1746 C C . GLU A 1 215 ? -12.224 -17.740 19.886 1.00 48.66 215 GLU A C 1
ATOM 1748 O O . GLU A 1 215 ? -11.276 -17.019 20.172 1.00 48.66 215 GLU A O 1
ATOM 1753 N N . LYS A 1 216 ? -12.410 -18.209 18.651 1.00 52.22 216 LYS A N 1
ATOM 1754 C CA . LYS A 1 216 ? -11.511 -17.936 17.523 1.00 52.22 216 LYS A CA 1
ATOM 1755 C C . LYS A 1 216 ? -11.407 -16.436 17.201 1.00 52.22 216 LYS A C 1
ATOM 1757 O O . LYS A 1 216 ? -12.166 -15.934 16.370 1.00 52.22 216 LYS A O 1
ATOM 1762 N N . THR A 1 217 ? -10.415 -15.751 17.769 1.00 50.09 217 THR A N 1
ATOM 1763 C CA . THR A 1 217 ? -9.890 -14.451 17.293 1.00 50.09 217 THR A CA 1
ATOM 1764 C C . THR A 1 217 ? -9.579 -14.499 15.790 1.00 50.09 217 THR A C 1
ATOM 1766 O O . THR A 1 217 ? -9.803 -13.525 15.075 1.00 50.09 217 THR A O 1
ATOM 1769 N N . ASP A 1 218 ? -9.216 -15.692 15.303 1.00 49.94 218 ASP A N 1
ATOM 1770 C CA . ASP A 1 218 ? -9.122 -16.126 13.901 1.00 49.94 218 ASP A CA 1
ATOM 1771 C C . ASP A 1 218 ? -10.293 -15.692 12.995 1.00 49.94 218 ASP A C 1
ATOM 1773 O O . ASP A 1 218 ? -10.138 -15.603 11.781 1.00 49.94 218 ASP A O 1
ATOM 1777 N N . LYS A 1 219 ? -11.489 -15.434 13.546 1.00 61.53 219 LYS A N 1
ATOM 1778 C CA . LYS A 1 219 ? -12.647 -14.969 12.762 1.00 61.53 219 LYS A CA 1
ATOM 1779 C C . LYS A 1 219 ? -12.738 -13.451 12.611 1.00 61.53 219 LYS A C 1
ATOM 1781 O O . LYS A 1 219 ? -13.509 -12.998 11.768 1.00 61.53 219 LYS A O 1
ATOM 1786 N N . LEU A 1 220 ? -12.039 -12.666 13.433 1.00 74.19 220 LEU A N 1
ATOM 1787 C CA . LEU A 1 220 ? -12.175 -11.207 13.400 1.00 74.19 220 LEU A CA 1
ATOM 1788 C C . LEU A 1 220 ? -11.379 -10.594 12.247 1.00 74.19 220 LEU A C 1
ATOM 1790 O O . LEU A 1 220 ? -11.851 -9.641 11.634 1.00 74.19 220 LEU A O 1
ATOM 1794 N N . ILE A 1 221 ? -10.207 -11.143 11.916 1.00 83.69 221 ILE A N 1
ATOM 1795 C CA . ILE A 1 221 ? -9.321 -10.592 10.884 1.00 83.69 221 ILE A CA 1
ATOM 1796 C C . ILE A 1 221 ? -9.082 -11.634 9.796 1.00 83.69 221 ILE A C 1
ATOM 1798 O O . ILE A 1 221 ? -8.331 -12.587 9.974 1.00 83.69 221 ILE A O 1
ATOM 1802 N N . ASP A 1 222 ? -9.679 -11.412 8.629 1.00 87.00 222 ASP A N 1
ATOM 1803 C CA . ASP A 1 222 ? -9.494 -12.265 7.455 1.00 87.00 222 ASP A CA 1
ATOM 1804 C C . ASP A 1 222 ? -8.381 -11.719 6.544 1.00 87.00 222 ASP A C 1
ATOM 1806 O O . ASP A 1 222 ? -8.622 -11.216 5.441 1.00 87.00 222 ASP A O 1
ATOM 1810 N N . ILE A 1 223 ? -7.135 -11.784 7.030 1.00 91.81 223 ILE A N 1
ATOM 1811 C CA . ILE A 1 223 ? -5.965 -11.303 6.276 1.00 91.81 223 ILE A CA 1
ATOM 1812 C C . ILE A 1 223 ? -5.748 -12.104 4.985 1.00 91.81 223 ILE A C 1
ATOM 1814 O O . ILE A 1 223 ? -5.326 -11.549 3.972 1.00 91.81 223 ILE A O 1
ATOM 1818 N N . LYS A 1 224 ? -6.107 -13.396 4.989 1.00 91.62 224 LYS A N 1
ATOM 1819 C CA . LYS A 1 224 ? -5.992 -14.283 3.824 1.00 91.62 224 LYS A CA 1
ATOM 1820 C C . LYS A 1 224 ? -6.901 -13.826 2.690 1.00 91.62 224 LYS A C 1
ATOM 1822 O O . LYS A 1 224 ? -6.457 -13.773 1.546 1.00 91.62 224 LYS A O 1
ATOM 1827 N N . SER A 1 225 ? -8.143 -13.438 2.987 1.00 93.06 225 SER A N 1
ATOM 1828 C CA . SER A 1 225 ? -9.039 -12.887 1.970 1.00 93.06 225 SER A CA 1
ATOM 1829 C C . SER A 1 225 ? -8.534 -11.559 1.402 1.00 93.06 225 SER A C 1
ATOM 1831 O O . SER A 1 225 ? -8.650 -11.341 0.195 1.00 93.06 225 SER A O 1
ATOM 1833 N N . ILE A 1 226 ? -7.947 -10.689 2.233 1.00 95.12 226 ILE A N 1
ATOM 1834 C CA . ILE A 1 226 ? -7.346 -9.427 1.768 1.00 95.12 226 ILE A CA 1
ATOM 1835 C C . ILE A 1 226 ? -6.159 -9.719 0.838 1.00 95.12 226 ILE A C 1
ATOM 1837 O O . ILE A 1 226 ? -6.079 -9.148 -0.249 1.00 95.12 226 ILE A O 1
ATOM 1841 N N . GLN A 1 227 ? -5.287 -10.657 1.216 1.00 95.69 227 GLN A N 1
ATOM 1842 C CA . GLN A 1 227 ? -4.162 -11.100 0.389 1.00 95.69 227 GLN A CA 1
ATOM 1843 C C . GLN A 1 227 ? -4.626 -11.682 -0.946 1.00 95.69 227 GLN A C 1
ATOM 1845 O O . GLN A 1 227 ? -4.142 -11.273 -1.998 1.00 95.69 227 GLN A O 1
ATOM 1850 N N . GLN A 1 228 ? -5.613 -12.577 -0.927 1.00 96.06 228 GLN A N 1
ATOM 1851 C CA . GLN A 1 228 ? -6.176 -13.150 -2.146 1.00 96.06 228 GLN A CA 1
ATOM 1852 C C . GLN A 1 228 ? -6.782 -12.071 -3.053 1.00 96.06 228 GLN A C 1
ATOM 1854 O O . GLN A 1 228 ? -6.591 -12.111 -4.266 1.00 96.06 228 GLN A O 1
ATOM 1859 N N . TYR A 1 229 ? -7.482 -11.089 -2.480 1.00 96.00 229 TYR A N 1
ATOM 1860 C CA . TYR A 1 229 ? -8.048 -9.979 -3.240 1.00 96.00 229 TYR A CA 1
ATOM 1861 C C . TYR A 1 229 ? -6.968 -9.173 -3.976 1.00 96.00 229 TYR A C 1
ATOM 1863 O O . TYR A 1 229 ? -7.115 -8.909 -5.171 1.00 96.00 229 TYR A O 1
ATOM 1871 N N . VAL A 1 230 ? -5.875 -8.814 -3.294 1.00 96.81 230 VAL A N 1
ATOM 1872 C CA . VAL A 1 230 ? -4.765 -8.075 -3.916 1.00 96.81 230 VAL A CA 1
ATOM 1873 C C . VAL A 1 230 ? -4.071 -8.925 -4.979 1.00 96.81 230 VAL A C 1
ATOM 1875 O O . VAL A 1 230 ? -3.877 -8.443 -6.092 1.00 96.81 230 VAL A O 1
ATOM 1878 N N . ASN A 1 231 ? -3.800 -10.201 -4.695 1.00 96.06 231 ASN A N 1
ATOM 1879 C CA . ASN A 1 231 ? -3.192 -11.121 -5.660 1.00 96.06 231 ASN A CA 1
ATOM 1880 C C . ASN A 1 231 ? -4.033 -11.251 -6.935 1.00 96.06 231 ASN A C 1
ATOM 1882 O O . ASN A 1 231 ? -3.497 -11.184 -8.039 1.00 96.06 231 ASN A O 1
ATOM 1886 N N . ASN A 1 232 ? -5.358 -11.359 -6.807 1.00 96.38 232 ASN A N 1
ATOM 1887 C CA . ASN A 1 232 ? -6.252 -11.385 -7.963 1.00 96.38 232 ASN A CA 1
ATOM 1888 C C . ASN A 1 232 ? -6.152 -10.085 -8.775 1.00 96.38 232 ASN A C 1
ATOM 1890 O O . ASN A 1 232 ? -6.079 -10.135 -9.999 1.00 96.38 232 ASN A O 1
ATOM 1894 N N . LYS A 1 233 ? -6.075 -8.917 -8.118 1.00 94.38 233 LYS A N 1
ATOM 1895 C CA . LYS A 1 233 ? -5.901 -7.627 -8.813 1.00 94.38 233 LYS A CA 1
ATOM 1896 C C . LYS A 1 233 ? -4.568 -7.518 -9.546 1.00 94.38 233 LYS A C 1
ATOM 1898 O O . LYS A 1 233 ? -4.525 -6.879 -10.598 1.00 94.38 233 LYS A O 1
ATOM 1903 N N . THR A 1 234 ? -3.520 -8.141 -9.017 1.00 93.69 234 THR A N 1
ATOM 1904 C CA . THR A 1 234 ? -2.219 -8.271 -9.679 1.00 93.69 234 THR A CA 1
ATOM 1905 C C . THR A 1 234 ? -2.327 -9.132 -10.939 1.00 93.69 234 THR A C 1
ATOM 1907 O O . THR A 1 234 ? -1.921 -8.703 -12.016 1.00 93.69 234 THR A O 1
ATOM 1910 N N . LEU A 1 235 ? -2.949 -10.311 -10.841 1.00 93.31 235 LEU A N 1
ATOM 1911 C CA . LEU A 1 235 ? -3.124 -11.233 -11.972 1.00 93.31 235 LEU A CA 1
ATOM 1912 C C . LEU A 1 235 ? -4.042 -10.670 -13.071 1.00 93.31 235 LEU A C 1
ATOM 1914 O O . LEU A 1 235 ? -3.819 -10.915 -14.254 1.00 93.31 235 LEU A O 1
ATOM 1918 N N . GLU A 1 236 ? -5.056 -9.888 -12.699 1.00 95.25 236 GLU A N 1
ATOM 1919 C CA . GLU A 1 236 ? -5.991 -9.255 -13.638 1.00 95.25 236 GLU A CA 1
ATOM 1920 C C . GLU A 1 236 ? -5.363 -8.094 -14.439 1.00 95.25 236 GLU A C 1
ATOM 1922 O O . GLU A 1 236 ? -5.833 -7.784 -15.538 1.00 95.25 236 GLU A O 1
ATOM 1927 N N . ASP A 1 237 ? -4.322 -7.421 -13.925 1.00 95.00 237 ASP A N 1
ATOM 1928 C CA . ASP A 1 237 ? -3.727 -6.256 -14.594 1.00 95.00 237 ASP A CA 1
ATOM 1929 C C . ASP A 1 237 ? -2.677 -6.670 -15.636 1.00 95.00 237 ASP A C 1
ATOM 1931 O O . ASP A 1 237 ? -1.536 -7.014 -15.325 1.00 95.00 237 ASP A O 1
ATOM 1935 N N . LYS A 1 238 ? -3.070 -6.611 -16.913 1.00 93.44 238 LYS A N 1
ATOM 1936 C CA . LYS A 1 238 ? -2.206 -6.980 -18.045 1.00 93.44 238 LYS A CA 1
ATOM 1937 C C . LYS A 1 238 ? -0.905 -6.178 -18.090 1.00 93.44 238 LYS A C 1
ATOM 1939 O O . LYS A 1 238 ? 0.144 -6.764 -18.329 1.00 93.44 238 LYS A O 1
ATOM 1944 N N . GLU A 1 239 ? -0.960 -4.869 -17.847 1.00 91.62 239 GLU A N 1
ATOM 1945 C CA . GLU A 1 239 ? 0.222 -3.999 -17.911 1.00 91.62 239 GLU A CA 1
ATOM 1946 C C . GLU A 1 239 ? 1.191 -4.255 -16.754 1.00 91.62 239 GLU A C 1
ATOM 1948 O O . GLU A 1 239 ? 2.401 -4.261 -16.963 1.00 91.62 239 GLU A O 1
ATOM 1953 N N . TYR A 1 240 ? 0.681 -4.531 -15.552 1.00 93.56 240 TYR A N 1
ATOM 1954 C CA . TYR A 1 240 ? 1.468 -4.954 -14.397 1.00 93.56 240 TYR A CA 1
ATOM 1955 C C . TYR A 1 240 ? 2.275 -6.198 -14.756 1.00 93.56 240 TYR A C 1
ATOM 1957 O O . TYR A 1 240 ? 3.501 -6.192 -14.656 1.00 93.56 240 TYR A O 1
ATOM 1965 N N . ASN A 1 241 ? 1.591 -7.239 -15.238 1.00 92.88 241 ASN A N 1
ATOM 1966 C CA . ASN A 1 241 ? 2.218 -8.514 -15.570 1.00 92.88 241 ASN A CA 1
ATOM 1967 C C . ASN A 1 241 ? 3.190 -8.377 -16.742 1.00 92.88 241 ASN A C 1
ATOM 1969 O O . ASN A 1 241 ? 4.301 -8.896 -16.676 1.00 92.88 241 ASN A O 1
ATOM 1973 N N . ARG A 1 242 ? 2.820 -7.616 -17.777 1.00 92.06 242 ARG A N 1
ATOM 1974 C CA . ARG A 1 242 ? 3.690 -7.331 -18.920 1.00 92.06 242 ARG A CA 1
ATOM 1975 C C . ARG A 1 242 ? 4.985 -6.653 -18.472 1.00 92.06 242 ARG A C 1
ATOM 1977 O O . ARG A 1 242 ? 6.062 -7.170 -18.745 1.00 92.06 242 ARG A O 1
ATOM 1984 N N . ILE A 1 243 ? 4.898 -5.544 -17.735 1.00 91.25 243 ILE A N 1
ATOM 1985 C CA . ILE A 1 243 ? 6.076 -4.831 -17.215 1.00 91.25 243 ILE A CA 1
ATOM 1986 C C . ILE A 1 243 ? 6.892 -5.741 -16.286 1.00 91.25 243 ILE A C 1
ATOM 1988 O O . ILE A 1 243 ? 8.123 -5.704 -16.323 1.00 91.25 243 ILE A O 1
ATOM 1992 N N . SER A 1 244 ? 6.221 -6.571 -15.477 1.00 91.75 244 SER A N 1
ATOM 1993 C CA . SER A 1 244 ? 6.886 -7.512 -14.578 1.00 91.75 244 SER A CA 1
ATOM 1994 C C . SER A 1 244 ? 7.763 -8.505 -15.330 1.00 91.75 244 SER A C 1
ATOM 1996 O O . SER A 1 244 ? 8.947 -8.612 -15.018 1.00 91.75 244 SER A O 1
ATOM 1998 N N . LEU A 1 245 ? 7.188 -9.157 -16.341 1.00 92.62 245 LEU A N 1
ATOM 1999 C CA . LEU A 1 245 ? 7.839 -10.170 -17.166 1.00 92.62 245 LEU A CA 1
ATOM 2000 C C . LEU A 1 245 ? 8.983 -9.592 -17.998 1.00 92.62 245 LEU A C 1
ATOM 2002 O O . LEU A 1 245 ? 10.048 -10.195 -18.073 1.00 92.62 245 LEU A O 1
ATOM 2006 N N . ILE A 1 246 ? 8.788 -8.418 -18.607 1.00 92.94 246 ILE A N 1
ATOM 2007 C CA . ILE A 1 246 ? 9.826 -7.789 -19.432 1.00 92.94 246 ILE A CA 1
ATOM 2008 C C . ILE A 1 246 ? 11.040 -7.424 -18.565 1.00 92.94 246 ILE A C 1
ATOM 2010 O O . ILE A 1 246 ? 12.164 -7.734 -18.940 1.00 92.94 246 ILE A O 1
ATOM 2014 N N . GLN A 1 247 ? 10.842 -6.829 -17.384 1.00 91.06 247 GLN A N 1
ATOM 2015 C CA . GLN A 1 247 ? 11.965 -6.495 -16.494 1.00 91.06 247 GLN A CA 1
ATOM 2016 C C . GLN A 1 247 ? 12.666 -7.727 -15.900 1.00 91.06 247 GLN A C 1
ATOM 2018 O O . GLN A 1 247 ? 13.838 -7.644 -15.549 1.00 91.06 247 GLN A O 1
ATOM 2023 N N . GLU A 1 248 ? 11.966 -8.856 -15.771 1.00 92.19 248 GLU A N 1
ATOM 2024 C CA . GLU A 1 248 ? 12.562 -10.127 -15.339 1.00 92.19 248 GLU A CA 1
ATOM 2025 C C . GLU A 1 248 ? 13.347 -10.812 -16.463 1.00 92.19 248 GLU A C 1
ATOM 2027 O O . GLU A 1 248 ? 14.405 -11.380 -16.204 1.00 92.19 248 GLU A O 1
ATOM 2032 N N . LYS A 1 249 ? 12.857 -10.740 -17.709 1.00 93.50 249 LYS A N 1
ATOM 2033 C CA . LYS A 1 249 ? 13.535 -11.308 -18.883 1.00 93.50 249 LYS A CA 1
ATOM 2034 C C . LYS A 1 249 ? 14.771 -10.497 -19.284 1.00 93.50 249 LYS A C 1
ATOM 2036 O O . LYS A 1 249 ? 15.776 -11.083 -19.670 1.00 93.50 249 LYS A O 1
ATOM 2041 N N . TYR A 1 250 ? 14.691 -9.169 -19.205 1.00 93.88 250 TYR A N 1
ATOM 2042 C CA . TYR A 1 250 ? 15.706 -8.247 -19.717 1.00 93.88 250 TYR A CA 1
ATOM 2043 C C . TYR A 1 250 ? 16.407 -7.509 -18.577 1.00 93.88 250 TYR A C 1
ATOM 2045 O O . TYR A 1 250 ? 16.126 -6.346 -18.286 1.00 93.88 250 TYR A O 1
ATOM 2053 N N . THR A 1 251 ? 17.322 -8.205 -17.905 1.00 94.25 251 THR A N 1
ATOM 2054 C CA . THR A 1 251 ? 18.146 -7.628 -16.837 1.00 94.25 251 THR A CA 1
ATOM 2055 C C . THR A 1 251 ? 19.357 -6.879 -17.406 1.00 94.25 251 THR A C 1
ATOM 2057 O O . THR A 1 251 ? 19.796 -7.201 -18.514 1.00 94.25 251 THR A O 1
ATOM 2060 N N . PRO A 1 252 ? 19.954 -5.927 -16.663 1.00 95.31 252 PRO A N 1
ATOM 2061 C CA . PRO A 1 252 ? 21.207 -5.287 -17.064 1.00 95.31 252 PRO A CA 1
ATOM 2062 C C . PRO A 1 252 ? 22.280 -6.301 -17.489 1.00 95.31 252 PRO A C 1
ATOM 2064 O O . PRO A 1 252 ? 22.478 -7.313 -16.815 1.00 95.31 252 PRO A O 1
ATOM 2067 N N . GLY A 1 253 ? 22.939 -6.034 -18.615 1.00 94.44 253 GLY A N 1
ATOM 2068 C CA . GLY A 1 253 ? 23.929 -6.905 -19.251 1.00 94.44 253 GLY A CA 1
ATOM 2069 C C . GLY A 1 253 ? 23.361 -7.959 -20.207 1.00 94.44 253 GLY A C 1
ATOM 2070 O O . GLY A 1 253 ? 24.134 -8.620 -20.893 1.00 94.44 253 GLY A O 1
ATOM 2071 N N . SER A 1 254 ? 22.036 -8.142 -20.275 1.00 94.75 254 SER A N 1
ATOM 2072 C CA . SER A 1 254 ? 21.429 -9.038 -21.272 1.00 94.75 254 SER A CA 1
ATOM 2073 C C . SER A 1 254 ? 21.455 -8.420 -22.671 1.00 94.75 254 SER A C 1
ATOM 2075 O O . SER A 1 254 ? 21.317 -7.207 -22.825 1.00 94.75 254 SER A O 1
ATOM 2077 N N . GLU A 1 255 ? 21.618 -9.257 -23.694 1.00 94.88 255 GLU A N 1
ATOM 2078 C CA . GLU A 1 255 ? 21.545 -8.843 -25.096 1.00 94.88 255 GLU A CA 1
ATOM 2079 C C . GLU A 1 255 ? 20.134 -9.048 -25.655 1.00 94.88 255 GLU A C 1
ATOM 2081 O O . GLU A 1 255 ? 19.453 -10.031 -25.346 1.00 94.88 255 GLU A O 1
ATOM 2086 N N . VAL A 1 256 ? 19.694 -8.109 -26.489 1.00 94.81 256 VAL A N 1
ATOM 2087 C CA . VAL A 1 256 ? 18.389 -8.113 -27.148 1.00 94.81 256 VAL A CA 1
ATOM 2088 C C . VAL A 1 256 ? 18.551 -7.838 -28.634 1.00 94.81 256 VAL A C 1
ATOM 2090 O O . VAL A 1 256 ? 19.339 -6.983 -29.036 1.00 94.81 256 VAL A O 1
ATOM 2093 N N . ILE A 1 257 ? 17.769 -8.546 -29.445 1.00 95.25 257 ILE A N 1
ATOM 2094 C CA . ILE A 1 257 ? 17.565 -8.210 -30.853 1.00 95.25 257 ILE A CA 1
ATOM 2095 C C . ILE A 1 257 ? 16.334 -7.312 -30.906 1.00 95.25 257 ILE A C 1
ATOM 2097 O O . ILE A 1 257 ? 15.263 -7.706 -30.438 1.00 95.25 257 ILE A O 1
ATOM 2101 N N . ALA A 1 258 ? 16.499 -6.101 -31.426 1.00 95.44 258 ALA A N 1
ATOM 2102 C CA . ALA A 1 258 ? 15.454 -5.091 -31.456 1.00 95.44 258 ALA A CA 1
ATOM 2103 C C . ALA A 1 258 ? 15.320 -4.476 -32.848 1.00 95.44 258 ALA A C 1
ATOM 2105 O O . ALA A 1 258 ? 16.303 -4.331 -33.569 1.00 95.44 258 ALA A O 1
ATOM 2106 N N . GLN A 1 259 ? 14.100 -4.109 -33.217 1.00 96.06 259 GLN A N 1
ATOM 2107 C CA . GLN A 1 259 ? 13.792 -3.431 -34.466 1.00 96.06 259 GLN A CA 1
ATOM 2108 C C . GLN A 1 259 ? 13.754 -1.920 -34.249 1.00 96.06 259 GLN A C 1
ATOM 2110 O O . GLN A 1 259 ? 13.145 -1.448 -33.289 1.00 96.06 259 GLN A O 1
ATOM 2115 N N . ILE A 1 260 ? 14.369 -1.152 -35.144 1.00 96.12 260 ILE A N 1
ATOM 2116 C CA . ILE A 1 260 ? 14.316 0.308 -35.135 1.00 96.12 260 ILE A CA 1
ATOM 2117 C C . ILE A 1 260 ? 12.910 0.770 -35.516 1.00 96.12 260 ILE A C 1
ATOM 2119 O O . ILE A 1 260 ? 12.428 0.481 -36.606 1.00 96.12 260 ILE A O 1
ATOM 2123 N N . VAL A 1 261 ? 12.270 1.532 -34.629 1.00 96.19 261 VAL A N 1
ATOM 2124 C CA . VAL A 1 261 ? 10.943 2.124 -34.877 1.00 96.19 261 VAL A CA 1
ATOM 2125 C C . VAL A 1 261 ? 10.994 3.624 -35.115 1.00 96.19 261 VAL A C 1
ATOM 2127 O O . VAL A 1 261 ? 10.061 4.179 -35.682 1.00 96.19 261 VAL A O 1
ATOM 2130 N N . SER A 1 262 ? 12.048 4.307 -34.656 1.00 95.06 262 SER A N 1
ATOM 2131 C CA . SER A 1 262 ? 12.265 5.698 -35.039 1.00 95.06 262 SER A CA 1
ATOM 2132 C C . SER A 1 262 ? 13.700 6.155 -34.841 1.00 95.06 262 SER A C 1
ATOM 2134 O O . SER A 1 262 ? 14.286 5.965 -33.772 1.00 95.06 262 SER A O 1
ATOM 2136 N N . VAL A 1 263 ? 14.224 6.856 -35.841 1.00 93.75 263 VAL A N 1
ATOM 2137 C CA . VAL A 1 263 ? 15.554 7.471 -35.806 1.00 93.75 263 VAL A CA 1
ATOM 2138 C C . VAL A 1 263 ? 15.433 8.954 -35.438 1.00 93.75 263 VAL A C 1
ATOM 2140 O O . VAL A 1 263 ? 14.514 9.665 -35.868 1.00 93.75 263 VAL A O 1
ATOM 2143 N N . LYS A 1 264 ? 16.338 9.437 -34.579 1.00 93.19 264 LYS A N 1
ATOM 2144 C CA . LYS A 1 264 ? 16.494 10.851 -34.210 1.00 93.19 264 LYS A CA 1
ATOM 2145 C C . LYS A 1 264 ? 17.973 11.224 -34.224 1.00 93.19 264 LYS A C 1
ATOM 2147 O O . LYS A 1 264 ? 18.833 10.402 -33.942 1.00 93.19 264 LYS A O 1
ATOM 2152 N N . ASN A 1 265 ? 18.269 12.512 -34.386 1.00 89.44 265 ASN A N 1
ATOM 2153 C CA . ASN A 1 265 ? 19.649 13.027 -34.405 1.00 89.44 265 ASN A CA 1
ATOM 2154 C C . ASN A 1 265 ? 20.459 12.703 -33.129 1.00 89.44 265 ASN A C 1
ATOM 2156 O O . ASN A 1 265 ? 21.683 12.789 -33.122 1.00 89.44 265 ASN A O 1
ATOM 2160 N N . TYR A 1 266 ? 19.783 12.385 -32.023 1.00 89.88 266 TYR A N 1
ATOM 2161 C CA . TYR A 1 266 ? 20.402 12.089 -30.730 1.00 89.88 266 TYR A CA 1
ATOM 2162 C C . TYR A 1 266 ? 20.375 10.597 -30.354 1.00 89.88 266 TYR A C 1
ATOM 2164 O O . TYR A 1 266 ? 20.888 10.223 -29.298 1.00 89.88 266 TYR A O 1
ATOM 2172 N N . GLY A 1 267 ? 19.779 9.733 -31.176 1.00 92.56 267 GLY A N 1
ATOM 2173 C CA . GLY A 1 267 ? 19.658 8.313 -30.866 1.00 92.56 267 GLY A CA 1
ATOM 2174 C C . GLY A 1 267 ? 18.507 7.625 -31.585 1.00 92.56 267 GLY A C 1
ATOM 2175 O O . GLY A 1 267 ? 17.792 8.231 -32.380 1.00 92.56 267 GLY A O 1
ATOM 2176 N N . VAL A 1 268 ? 18.308 6.354 -31.254 1.00 94.88 268 VAL A N 1
ATOM 2177 C CA . VAL A 1 268 ? 17.345 5.482 -31.929 1.00 94.88 268 VAL A CA 1
ATOM 2178 C C . VAL A 1 268 ? 16.379 4.863 -30.925 1.00 94.88 268 VAL A C 1
ATOM 2180 O O . VAL A 1 268 ? 16.780 4.424 -29.843 1.00 94.88 268 VAL A O 1
ATOM 2183 N N . PHE A 1 269 ? 15.096 4.850 -31.281 1.00 96.50 269 PHE A N 1
ATOM 2184 C CA . PHE A 1 269 ? 14.050 4.118 -30.577 1.00 96.50 269 PHE A CA 1
ATOM 2185 C C . PHE A 1 269 ? 13.873 2.747 -31.203 1.00 96.50 269 PHE A C 1
ATOM 2187 O O . PHE A 1 269 ? 13.759 2.635 -32.424 1.00 96.50 269 PHE A O 1
ATOM 2194 N N . VAL A 1 270 ? 13.829 1.723 -30.357 1.00 96.75 270 VAL A N 1
ATOM 2195 C CA . VAL A 1 270 ? 13.715 0.332 -30.788 1.00 96.75 270 VAL A CA 1
ATOM 2196 C C . VAL A 1 270 ? 12.593 -0.387 -30.051 1.00 96.75 270 VAL A C 1
ATOM 2198 O O . VAL A 1 270 ? 12.248 -0.020 -28.926 1.00 96.75 270 VAL A O 1
ATOM 2201 N N . GLU A 1 271 ? 12.050 -1.430 -30.660 1.00 96.50 271 GLU A N 1
ATOM 2202 C CA . GLU A 1 271 ? 11.086 -2.344 -30.049 1.00 96.50 271 GLU A CA 1
ATOM 2203 C C . GLU A 1 271 ? 11.568 -3.788 -30.163 1.00 96.50 271 GLU A C 1
ATOM 2205 O O . GLU A 1 271 ? 12.286 -4.152 -31.091 1.00 96.50 271 GLU A O 1
ATOM 2210 N N . PHE A 1 272 ? 11.208 -4.617 -29.190 1.00 94.62 272 PHE A N 1
ATOM 2211 C CA . PHE A 1 272 ? 11.591 -6.021 -29.140 1.00 94.62 272 PHE A CA 1
ATOM 2212 C C . PHE A 1 272 ? 10.520 -6.861 -28.441 1.00 94.62 272 PHE A C 1
ATOM 2214 O O . PHE A 1 272 ? 9.501 -6.362 -27.951 1.00 94.62 272 PHE A O 1
ATOM 2221 N N . ASP A 1 273 ? 10.762 -8.168 -28.425 1.00 91.44 273 ASP A N 1
ATOM 2222 C CA . ASP A 1 273 ? 9.928 -9.202 -27.823 1.00 91.44 273 ASP A CA 1
ATOM 2223 C C . ASP A 1 273 ? 9.220 -8.787 -26.520 1.00 91.44 273 ASP A C 1
ATOM 2225 O O . ASP A 1 273 ? 9.747 -8.052 -25.682 1.00 91.44 273 ASP A O 1
ATOM 2229 N N . LEU A 1 274 ? 8.014 -9.334 -26.323 1.00 87.12 274 LEU A N 1
ATOM 2230 C CA . LEU A 1 274 ? 7.102 -9.014 -25.212 1.00 87.12 274 LEU A CA 1
ATOM 2231 C C . LEU A 1 274 ? 6.602 -7.553 -25.196 1.00 87.12 274 LEU A C 1
ATOM 2233 O O . LEU A 1 274 ? 5.985 -7.129 -24.219 1.00 87.12 274 LEU A O 1
ATOM 2237 N N . GLY A 1 275 ? 6.811 -6.789 -26.274 1.00 87.56 275 GLY A N 1
ATOM 2238 C CA . GLY A 1 275 ? 6.459 -5.368 -26.334 1.00 87.56 275 GLY A CA 1
ATOM 2239 C C . GLY A 1 275 ? 7.408 -4.508 -25.497 1.00 87.56 275 GLY A C 1
ATOM 2240 O O . GLY A 1 275 ? 6.986 -3.514 -24.896 1.00 87.56 275 GLY A O 1
ATOM 2241 N N . GLY A 1 276 ? 8.665 -4.942 -25.379 1.00 91.81 276 GLY A N 1
ATOM 2242 C CA . GLY A 1 276 ? 9.734 -4.143 -24.802 1.00 91.81 276 GLY A CA 1
ATOM 2243 C C . GLY A 1 276 ? 10.077 -2.988 -25.735 1.00 91.81 276 GLY A C 1
ATOM 2244 O O . GLY A 1 276 ? 10.187 -3.168 -26.943 1.00 91.81 276 GLY A O 1
ATOM 2245 N N . THR A 1 277 ? 10.233 -1.793 -25.176 1.00 94.81 277 THR A N 1
ATOM 2246 C CA . THR A 1 277 ? 10.665 -0.606 -25.918 1.00 94.81 277 THR A CA 1
ATOM 2247 C C . THR A 1 277 ? 12.010 -0.151 -25.377 1.00 94.81 277 THR A C 1
ATOM 2249 O O . THR A 1 277 ? 12.266 -0.236 -24.174 1.00 94.81 277 THR A O 1
ATOM 2252 N N . GLY A 1 278 ? 12.887 0.324 -26.249 1.00 95.75 278 GLY A N 1
ATOM 2253 C CA . GLY A 1 278 ? 14.255 0.691 -25.919 1.00 95.75 278 GLY A CA 1
ATOM 2254 C C . GLY A 1 278 ? 14.664 2.025 -26.522 1.00 95.75 278 GLY A C 1
ATOM 2255 O O . GLY A 1 278 ? 14.080 2.509 -27.493 1.00 95.75 278 GLY A O 1
ATOM 2256 N N . PHE A 1 279 ? 15.687 2.628 -25.934 1.00 97.00 279 PHE A N 1
ATOM 2257 C CA . PHE A 1 279 ? 16.337 3.815 -26.454 1.00 97.00 279 PHE A CA 1
ATOM 2258 C C . PHE A 1 279 ? 17.853 3.640 -26.410 1.00 97.00 279 PHE A C 1
ATOM 2260 O O . PHE A 1 279 ? 18.432 3.394 -25.350 1.00 97.00 279 PHE A O 1
ATOM 2267 N N . ILE A 1 280 ? 18.488 3.804 -27.567 1.00 95.00 280 ILE A N 1
ATOM 2268 C CA . ILE A 1 280 ? 19.941 3.814 -27.705 1.00 95.00 280 ILE A CA 1
ATOM 2269 C C . ILE A 1 280 ? 20.361 5.261 -27.964 1.00 95.00 280 ILE A C 1
ATOM 2271 O O . ILE A 1 280 ? 20.123 5.811 -29.040 1.00 95.00 280 ILE A O 1
ATOM 2275 N N . HIS A 1 281 ? 20.968 5.899 -26.965 1.00 93.56 281 HIS A N 1
ATOM 2276 C CA . HIS A 1 281 ? 21.528 7.242 -27.127 1.00 93.56 281 HIS A CA 1
ATOM 2277 C C . HIS A 1 281 ? 22.785 7.192 -28.007 1.00 93.56 281 HIS A C 1
ATOM 2279 O O . HIS A 1 281 ? 23.548 6.233 -27.919 1.00 93.56 281 HIS A O 1
ATOM 2285 N N . ASN A 1 282 ? 23.065 8.235 -28.793 1.00 90.00 282 ASN A N 1
ATOM 2286 C CA . ASN A 1 282 ? 24.210 8.234 -29.715 1.00 90.00 282 ASN A CA 1
ATOM 2287 C C . ASN A 1 282 ? 25.580 8.034 -29.039 1.00 90.00 282 ASN A C 1
ATOM 2289 O O . ASN A 1 282 ? 26.472 7.386 -29.579 1.00 90.00 282 ASN A O 1
ATOM 2293 N N . SER A 1 283 ? 25.727 8.488 -27.795 1.00 89.69 283 SER A N 1
ATOM 2294 C CA . SER A 1 283 ? 26.915 8.225 -26.972 1.00 89.69 283 SER A CA 1
ATOM 2295 C C . SER A 1 283 ? 27.102 6.750 -26.585 1.00 89.69 283 SER A C 1
ATOM 2297 O O . SER A 1 283 ? 28.136 6.392 -26.024 1.00 89.69 283 SER A O 1
ATOM 2299 N N . LYS A 1 284 ? 26.109 5.897 -26.850 1.00 89.12 284 LYS A N 1
ATOM 2300 C CA . LYS A 1 284 ? 26.096 4.459 -26.560 1.00 89.12 284 LYS A CA 1
ATOM 2301 C C . LYS A 1 284 ? 26.252 3.593 -27.813 1.00 89.12 284 LYS A C 1
ATOM 2303 O O . LYS A 1 284 ? 26.067 2.385 -27.715 1.00 89.12 284 LYS A O 1
ATOM 2308 N N . PHE A 1 285 ? 26.623 4.179 -28.956 1.00 87.25 285 PHE A N 1
ATOM 2309 C CA . PHE A 1 285 ? 26.946 3.421 -30.174 1.00 87.25 285 PHE A CA 1
ATOM 2310 C C . PHE A 1 285 ? 28.342 2.776 -30.154 1.00 87.25 285 PHE A C 1
ATOM 2312 O O . PHE A 1 285 ? 28.629 1.865 -30.924 1.00 87.25 285 PHE A O 1
ATOM 2319 N N . GLY A 1 286 ? 29.223 3.218 -29.252 1.00 75.19 286 GLY A N 1
ATOM 2320 C CA . GLY A 1 286 ? 30.576 2.675 -29.143 1.00 75.19 286 GLY A CA 1
ATOM 2321 C C . GLY A 1 286 ? 31.431 2.963 -30.383 1.00 75.19 286 GLY A C 1
ATOM 2322 O O . GLY A 1 286 ? 31.416 4.072 -30.911 1.00 75.19 286 GLY A O 1
ATOM 2323 N N . ASN A 1 287 ? 32.206 1.963 -30.816 1.00 67.81 287 ASN A N 1
ATOM 2324 C CA . ASN A 1 287 ? 33.121 2.053 -31.964 1.00 67.81 287 ASN A CA 1
ATOM 2325 C C . ASN A 1 287 ? 32.461 1.686 -33.307 1.00 67.81 287 ASN A C 1
ATOM 2327 O O . ASN A 1 287 ? 33.130 1.743 -34.336 1.00 67.81 287 ASN A O 1
ATOM 2331 N N . ILE A 1 288 ? 31.178 1.308 -33.311 1.00 61.47 288 ILE A N 1
ATOM 2332 C CA . ILE A 1 288 ? 30.440 0.744 -34.460 1.00 61.47 288 ILE A CA 1
ATOM 2333 C C . ILE A 1 288 ? 29.942 1.871 -35.392 1.00 61.47 288 ILE A C 1
ATOM 2335 O O . ILE A 1 288 ? 28.852 1.831 -35.930 1.00 61.47 288 ILE A O 1
ATOM 2339 N N . SER A 1 289 ? 30.798 2.872 -35.630 1.00 59.28 289 SER A N 1
ATOM 2340 C CA . SER A 1 289 ? 30.587 4.063 -36.469 1.00 59.28 289 SER A CA 1
ATOM 2341 C C . SER A 1 289 ? 29.887 5.252 -35.793 1.00 59.28 289 SER A C 1
ATOM 2343 O O . SER A 1 289 ? 28.795 5.148 -35.240 1.00 59.28 289 SER A O 1
ATOM 2345 N N . ARG A 1 290 ? 30.512 6.437 -35.901 1.00 63.16 290 ARG A N 1
ATOM 2346 C CA . ARG A 1 290 ? 29.877 7.736 -35.587 1.00 63.16 290 ARG A CA 1
ATOM 2347 C C . ARG A 1 290 ? 28.698 8.034 -36.517 1.00 63.16 290 ARG A C 1
ATOM 2349 O O . ARG A 1 290 ? 27.835 8.821 -36.140 1.00 63.16 290 ARG A O 1
ATOM 2356 N N . ASP A 1 291 ? 28.665 7.362 -37.662 1.00 73.25 291 ASP A N 1
ATOM 2357 C CA . ASP A 1 291 ? 27.742 7.606 -38.764 1.00 73.25 291 ASP A CA 1
ATOM 2358 C C . ASP A 1 291 ? 26.573 6.605 -38.746 1.00 73.25 291 ASP A C 1
ATOM 2360 O O . ASP A 1 291 ? 25.792 6.562 -39.684 1.00 7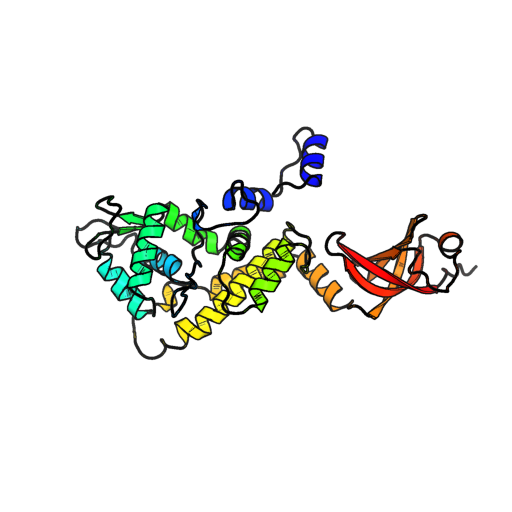3.25 291 ASP A O 1
ATOM 2364 N N . PHE A 1 292 ? 26.414 5.801 -37.680 1.00 83.25 292 PHE A N 1
ATOM 2365 C CA . PHE A 1 292 ? 25.318 4.826 -37.557 1.00 83.25 292 PHE A CA 1
ATOM 2366 C C . PHE A 1 292 ? 23.935 5.451 -37.806 1.00 83.25 292 PHE A C 1
ATOM 2368 O O . PHE A 1 292 ? 23.085 4.843 -38.448 1.00 83.25 292 PHE A O 1
ATOM 2375 N N . LEU A 1 293 ? 23.715 6.686 -37.342 1.00 84.50 293 LEU A N 1
ATOM 2376 C CA . LEU A 1 293 ? 22.461 7.417 -37.579 1.00 84.50 293 LEU A CA 1
ATOM 2377 C C . LEU A 1 293 ? 22.223 7.765 -39.047 1.00 84.50 293 LEU A C 1
ATOM 2379 O O . LEU A 1 293 ? 21.073 7.934 -39.431 1.00 84.50 293 LEU A O 1
ATOM 2383 N N . ASP A 1 294 ? 23.288 7.882 -39.834 1.00 83.44 294 ASP A N 1
ATOM 2384 C CA . ASP A 1 294 ? 23.213 8.190 -41.259 1.00 83.44 294 ASP A CA 1
ATOM 2385 C C . ASP A 1 294 ? 23.033 6.916 -42.102 1.00 83.44 294 ASP A C 1
ATOM 2387 O O . ASP A 1 294 ? 22.710 7.006 -43.285 1.00 83.44 294 ASP A O 1
ATOM 2391 N N . THR A 1 295 ? 23.251 5.732 -41.512 1.00 83.31 295 THR A N 1
ATOM 2392 C CA . THR A 1 295 ? 23.224 4.433 -42.206 1.00 83.31 295 THR A CA 1
ATOM 2393 C C . THR A 1 295 ? 22.105 3.495 -41.762 1.00 83.31 295 THR A C 1
ATOM 2395 O O . THR A 1 295 ? 21.986 2.417 -42.335 1.00 83.31 295 THR A O 1
ATOM 2398 N N . CYS A 1 296 ? 21.347 3.837 -40.719 1.00 87.81 296 CYS A N 1
ATOM 2399 C CA . CYS A 1 296 ? 20.254 3.008 -40.215 1.00 87.81 296 CYS A CA 1
ATOM 2400 C C . CYS A 1 296 ? 18.893 3.587 -40.596 1.00 87.81 296 CYS A C 1
ATOM 2402 O O . CYS A 1 296 ? 18.692 4.802 -40.549 1.00 87.81 296 CYS A O 1
ATOM 2404 N N . ASP A 1 297 ? 17.951 2.699 -40.903 1.00 89.81 297 ASP A N 1
ATOM 2405 C CA . ASP A 1 297 ? 16.588 3.069 -41.273 1.00 89.81 297 ASP A CA 1
ATOM 2406 C C . ASP A 1 297 ? 15.547 2.492 -40.303 1.00 89.81 297 ASP A C 1
ATOM 2408 O O . ASP A 1 297 ? 15.783 1.534 -39.559 1.00 89.81 297 ASP A O 1
ATOM 2412 N N . GLU A 1 298 ? 14.353 3.090 -40.301 1.00 93.62 298 GLU A N 1
ATOM 2413 C CA . GLU A 1 298 ? 13.197 2.497 -39.626 1.00 93.62 298 GLU A CA 1
ATOM 2414 C C . GLU A 1 298 ? 12.894 1.119 -40.239 1.00 93.62 298 GLU A C 1
ATOM 2416 O O . GLU A 1 298 ? 12.756 0.979 -41.452 1.00 93.62 298 GLU A O 1
ATOM 2421 N N . GLY A 1 299 ? 12.787 0.096 -39.390 1.00 92.38 299 GLY A N 1
ATOM 2422 C CA . GLY A 1 299 ? 12.603 -1.299 -39.790 1.00 92.38 299 GLY A CA 1
ATOM 2423 C C . GLY A 1 299 ? 13.843 -2.182 -39.633 1.00 92.38 299 GLY A C 1
ATOM 2424 O O . GLY A 1 299 ? 13.666 -3.393 -39.481 1.00 92.38 299 GLY A O 1
ATOM 2425 N N . ASP A 1 300 ? 15.048 -1.603 -39.582 1.00 92.44 300 ASP A N 1
ATOM 2426 C CA . ASP A 1 300 ? 16.300 -2.350 -39.400 1.00 92.44 300 ASP A CA 1
ATOM 2427 C C . ASP A 1 300 ? 16.370 -3.074 -38.053 1.00 92.44 300 ASP A C 1
ATOM 2429 O O . ASP A 1 300 ? 15.775 -2.647 -37.058 1.00 92.44 300 ASP A O 1
ATOM 2433 N N . GLN A 1 301 ? 17.154 -4.154 -38.000 1.00 94.25 301 GLN A N 1
ATOM 2434 C CA . GLN A 1 301 ? 17.424 -4.880 -36.764 1.00 94.25 301 GLN A CA 1
ATOM 2435 C C . GLN A 1 301 ? 18.777 -4.492 -36.166 1.00 94.25 301 GLN A C 1
ATOM 2437 O O . GLN A 1 301 ? 19.776 -4.293 -36.854 1.00 94.25 301 GLN A O 1
ATOM 2442 N N . VAL A 1 302 ? 18.822 -4.410 -34.842 1.00 93.38 302 VAL A N 1
ATOM 2443 C CA . VAL A 1 302 ? 20.040 -4.150 -34.074 1.00 93.38 302 VAL A CA 1
ATOM 2444 C C . VAL A 1 302 ? 20.175 -5.147 -32.940 1.00 93.38 302 VAL A C 1
ATOM 2446 O O . VAL A 1 302 ? 19.185 -5.570 -32.339 1.00 93.38 302 VAL A O 1
ATOM 2449 N N . VAL A 1 303 ? 21.419 -5.482 -32.613 1.00 94.25 303 VAL A N 1
ATOM 2450 C CA . VAL A 1 303 ? 21.759 -6.173 -31.372 1.00 94.25 303 VAL A CA 1
ATOM 2451 C C . VAL A 1 303 ? 22.174 -5.115 -30.361 1.00 94.25 303 VAL A C 1
ATOM 2453 O O . VAL A 1 303 ? 23.048 -4.285 -30.629 1.00 94.25 303 VAL A O 1
ATOM 2456 N N . ALA A 1 304 ? 21.543 -5.125 -29.193 1.00 94.88 304 ALA A N 1
ATOM 2457 C CA . ALA A 1 304 ? 21.803 -4.156 -28.143 1.00 94.88 304 ALA A CA 1
ATOM 2458 C C . ALA A 1 304 ? 21.931 -4.824 -26.773 1.00 94.88 304 ALA A C 1
ATOM 2460 O O . ALA A 1 304 ? 21.260 -5.807 -26.483 1.00 94.88 304 ALA A O 1
ATOM 2461 N N . GLU A 1 305 ? 22.773 -4.267 -25.909 1.00 95.81 305 GLU A N 1
ATOM 2462 C CA . GLU A 1 305 ? 22.895 -4.680 -24.509 1.00 95.81 305 GLU A CA 1
ATOM 2463 C C . GLU A 1 305 ? 22.038 -3.775 -23.620 1.00 95.81 305 GLU A C 1
ATOM 2465 O O . GLU A 1 305 ? 22.089 -2.544 -23.732 1.00 95.81 305 GLU A O 1
ATOM 2470 N N . VAL A 1 306 ? 21.276 -4.387 -22.715 1.00 96.75 306 VAL A N 1
ATOM 2471 C CA . VAL A 1 306 ? 20.461 -3.705 -21.711 1.00 96.75 306 VAL A CA 1
ATOM 2472 C C . VAL A 1 306 ? 21.351 -3.052 -20.662 1.00 96.75 306 VAL A C 1
ATOM 2474 O O . VAL A 1 306 ? 22.099 -3.733 -19.967 1.00 96.75 306 VAL A O 1
ATOM 2477 N N . LEU A 1 307 ? 21.234 -1.735 -20.493 1.00 95.44 307 LEU A N 1
ATOM 2478 C CA . LEU A 1 307 ? 21.948 -1.003 -19.446 1.00 95.44 307 LEU A CA 1
ATOM 2479 C C . LEU A 1 307 ? 21.099 -0.884 -18.179 1.00 95.44 307 LEU A C 1
ATOM 2481 O O . LEU A 1 307 ? 21.567 -1.200 -17.089 1.00 95.44 307 LEU A O 1
ATOM 2485 N N . ASP A 1 308 ? 19.860 -0.410 -18.324 1.00 94.00 308 ASP A N 1
ATOM 2486 C CA . ASP A 1 308 ? 18.907 -0.224 -17.225 1.00 94.00 308 ASP A CA 1
ATOM 2487 C C . ASP A 1 308 ? 17.468 -0.090 -17.762 1.00 94.00 308 ASP A C 1
ATOM 2489 O O . ASP A 1 308 ? 17.256 0.131 -18.957 1.00 94.00 308 ASP A O 1
ATOM 2493 N N . TYR A 1 309 ? 16.465 -0.185 -16.886 1.00 92.50 309 TYR A N 1
ATOM 2494 C CA . TYR A 1 309 ? 15.074 0.126 -17.217 1.00 92.50 309 TYR A CA 1
ATOM 2495 C C . TYR A 1 309 ? 14.666 1.499 -16.681 1.00 92.50 309 TYR A C 1
ATOM 2497 O O . TYR A 1 309 ? 14.551 1.735 -15.476 1.00 92.50 309 TYR A O 1
ATOM 2505 N N . ASN A 1 310 ? 14.348 2.413 -17.592 1.00 91.00 310 ASN A N 1
ATOM 2506 C CA . ASN A 1 310 ? 13.906 3.752 -17.257 1.00 91.00 310 ASN A CA 1
ATOM 2507 C C . ASN A 1 310 ? 12.407 3.769 -16.930 1.00 91.00 310 ASN A C 1
ATOM 2509 O O . ASN A 1 310 ? 11.553 4.020 -17.782 1.00 91.00 310 ASN A O 1
ATOM 2513 N N . THR A 1 311 ? 12.073 3.547 -15.663 1.00 88.56 311 THR A N 1
ATOM 2514 C CA . THR A 1 311 ? 10.691 3.452 -15.150 1.00 88.56 311 THR A CA 1
ATOM 2515 C C . THR A 1 311 ? 9.868 4.725 -15.366 1.00 88.56 311 THR A C 1
ATOM 2517 O O . THR A 1 311 ? 8.644 4.665 -15.511 1.00 88.56 311 THR A O 1
ATOM 2520 N N . LYS A 1 312 ? 10.527 5.889 -15.428 1.00 85.50 312 LYS A N 1
ATOM 2521 C CA . LYS A 1 312 ? 9.891 7.185 -15.702 1.00 85.50 312 LYS A CA 1
ATOM 2522 C C . LYS A 1 312 ? 9.375 7.264 -17.137 1.00 85.50 312 LYS A C 1
ATOM 2524 O O . LYS A 1 312 ? 8.278 7.783 -17.360 1.00 85.50 312 LYS A O 1
ATOM 2529 N N . HIS A 1 313 ? 10.169 6.771 -18.086 1.00 86.56 313 HIS A N 1
ATOM 2530 C CA . HIS A 1 313 ? 9.847 6.776 -19.512 1.00 86.56 313 HIS A CA 1
ATOM 2531 C C . HIS A 1 313 ? 9.188 5.476 -19.993 1.00 86.56 313 HIS A C 1
ATOM 2533 O O . HIS A 1 313 ? 8.619 5.472 -21.077 1.00 86.56 313 HIS A O 1
ATOM 2539 N N . GLY A 1 314 ? 9.209 4.415 -19.182 1.00 88.44 314 GLY A N 1
ATOM 2540 C CA . GLY A 1 314 ? 8.625 3.116 -19.509 1.00 88.44 314 GLY A CA 1
ATOM 2541 C C . GLY A 1 314 ? 9.371 2.380 -20.623 1.00 88.44 314 GLY A C 1
ATOM 2542 O O . GLY A 1 314 ? 8.723 1.738 -21.443 1.00 88.44 314 GLY A O 1
ATOM 2543 N N . ARG A 1 315 ? 10.701 2.528 -20.687 1.00 92.31 315 ARG A N 1
ATOM 2544 C CA . ARG A 1 315 ? 11.562 1.972 -21.746 1.00 92.31 315 ARG A CA 1
ATOM 2545 C C . ARG A 1 315 ? 12.932 1.568 -21.204 1.00 92.31 315 ARG A C 1
ATOM 2547 O O . ARG A 1 315 ? 13.350 2.087 -20.173 1.00 92.31 315 ARG A O 1
ATOM 2554 N N . PHE A 1 316 ? 13.640 0.702 -21.915 1.00 95.75 316 PHE A N 1
ATOM 2555 C CA . PHE A 1 316 ? 15.010 0.297 -21.602 1.00 95.75 316 PHE A CA 1
ATOM 2556 C C . PHE A 1 316 ? 16.024 1.295 -22.157 1.00 95.75 316 PHE A C 1
ATOM 2558 O O . PHE A 1 316 ? 15.900 1.742 -23.295 1.00 95.75 316 PHE A O 1
ATOM 2565 N N . ASP A 1 317 ? 17.036 1.624 -21.364 1.00 96.31 317 ASP A N 1
ATOM 2566 C CA . ASP A 1 317 ? 18.232 2.295 -21.856 1.00 96.31 317 ASP A CA 1
ATOM 2567 C C . ASP A 1 317 ? 19.202 1.207 -22.335 1.00 96.31 317 ASP A C 1
ATOM 2569 O O . ASP A 1 317 ? 19.520 0.268 -21.601 1.00 96.31 317 ASP A O 1
ATOM 2573 N N . LEU A 1 318 ? 19.627 1.306 -23.592 1.00 96.25 318 LEU A N 1
ATOM 2574 C CA . LEU A 1 318 ? 20.364 0.263 -24.301 1.00 96.25 318 LEU A CA 1
ATOM 2575 C C . LEU A 1 318 ? 21.701 0.804 -24.836 1.00 96.25 318 LEU A C 1
ATOM 2577 O O . LEU A 1 318 ? 21.864 2.010 -25.051 1.00 96.25 318 LEU A O 1
ATOM 2581 N N . SER A 1 319 ? 22.654 -0.091 -25.089 1.00 94.69 319 SER A N 1
ATOM 2582 C CA . SER A 1 319 ? 23.880 0.211 -25.842 1.00 94.69 319 SER A CA 1
ATOM 2583 C C . SER A 1 319 ? 23.989 -0.648 -27.092 1.00 94.69 319 SER A C 1
ATOM 2585 O O . SER A 1 319 ? 23.683 -1.836 -27.043 1.00 94.69 319 SER A O 1
ATOM 2587 N N . LEU A 1 320 ? 24.406 -0.047 -28.206 1.00 93.31 320 LEU A N 1
ATOM 2588 C CA . LEU A 1 320 ? 24.521 -0.750 -29.480 1.00 93.31 320 LEU A CA 1
ATOM 2589 C C . LEU A 1 320 ? 25.696 -1.729 -29.425 1.00 93.31 320 LEU A C 1
ATOM 2591 O O . LEU A 1 320 ? 26.793 -1.363 -28.993 1.00 93.31 320 LEU A O 1
ATOM 2595 N N . LYS A 1 321 ? 25.459 -2.959 -29.877 1.00 90.38 321 LYS A N 1
ATOM 2596 C CA . LYS A 1 321 ? 26.478 -4.005 -30.018 1.00 90.38 321 LYS A CA 1
ATOM 2597 C C . LYS A 1 321 ? 26.734 -4.374 -31.459 1.00 90.38 321 LYS A C 1
ATOM 2599 O O . LYS A 1 321 ? 27.884 -4.605 -31.810 1.00 90.38 321 LYS A O 1
ATOM 2604 N N . ASP A 1 322 ? 25.678 -4.429 -32.257 1.00 84.19 322 ASP A N 1
ATOM 2605 C CA . ASP A 1 322 ? 25.785 -4.748 -33.670 1.00 84.19 322 ASP A CA 1
ATOM 2606 C C . ASP A 1 322 ? 24.588 -4.198 -34.450 1.00 84.19 322 ASP A C 1
ATOM 2608 O O . ASP A 1 322 ? 23.516 -3.961 -33.881 1.00 84.19 322 ASP A O 1
ATOM 2612 N N . HIS A 1 323 ? 24.769 -4.007 -35.754 1.00 81.44 323 HIS A N 1
ATOM 2613 C CA . HIS A 1 323 ? 23.717 -3.607 -36.690 1.00 81.44 323 HIS A CA 1
ATOM 2614 C C . HIS A 1 323 ? 23.553 -4.688 -37.750 1.00 81.44 323 HIS A C 1
ATOM 2616 O O . HIS A 1 323 ? 24.512 -5.104 -38.394 1.00 81.44 323 HIS A O 1
ATOM 2622 N N . LEU A 1 324 ? 22.316 -5.141 -37.914 1.00 78.25 324 LEU A N 1
ATOM 2623 C CA . LEU A 1 324 ? 21.917 -6.121 -38.909 1.00 78.25 324 LEU A CA 1
ATOM 2624 C C . LEU A 1 324 ? 21.068 -5.367 -39.942 1.00 78.25 324 LEU A C 1
ATOM 2626 O O . LEU A 1 324 ? 19.850 -5.264 -39.759 1.00 78.25 324 LEU A O 1
ATOM 2630 N N . PRO A 1 325 ? 21.690 -4.783 -40.986 1.00 68.38 325 PRO A N 1
ATOM 2631 C CA . PRO A 1 325 ? 20.947 -4.081 -42.022 1.00 68.38 325 PRO A CA 1
ATOM 2632 C C . PRO A 1 325 ? 19.947 -5.037 -42.659 1.00 68.38 325 PRO A C 1
ATOM 2634 O O . PRO A 1 325 ? 20.258 -6.209 -42.900 1.00 68.38 325 PRO A O 1
ATOM 2637 N N . THR A 1 326 ? 18.751 -4.539 -42.952 1.00 58.50 326 THR A N 1
ATOM 2638 C CA . THR A 1 326 ? 17.749 -5.337 -43.653 1.00 58.50 326 THR A CA 1
ATOM 2639 C C . THR A 1 326 ? 18.292 -5.669 -45.046 1.00 58.50 326 THR A C 1
ATOM 2641 O O . THR A 1 326 ? 18.389 -4.794 -45.907 1.00 58.50 326 THR A O 1
ATOM 2644 N N . THR A 1 327 ? 18.694 -6.920 -45.292 1.00 51.50 327 THR A N 1
ATOM 2645 C CA . THR A 1 327 ? 19.043 -7.368 -46.643 1.00 51.50 327 THR A CA 1
ATOM 2646 C C . THR A 1 327 ? 17.763 -7.380 -47.466 1.00 51.50 327 THR A C 1
ATOM 2648 O O . THR A 1 327 ? 16.979 -8.326 -47.408 1.00 51.50 327 THR A O 1
ATOM 2651 N N . ASN A 1 328 ? 17.528 -6.307 -48.219 1.00 45.84 328 ASN A N 1
ATOM 2652 C CA . ASN A 1 328 ? 16.616 -6.344 -49.353 1.00 45.84 328 ASN A CA 1
ATOM 2653 C C . ASN A 1 328 ? 17.260 -7.245 -50.414 1.00 45.84 328 ASN A C 1
ATOM 2655 O O . ASN A 1 328 ? 17.965 -6.763 -51.302 1.00 45.84 328 ASN A O 1
ATOM 2659 N N . ASP A 1 329 ? 17.072 -8.556 -50.268 1.00 38.84 329 ASP A N 1
ATOM 2660 C CA . ASP A 1 329 ? 17.366 -9.513 -51.327 1.00 38.84 329 ASP A CA 1
ATOM 2661 C C . ASP A 1 329 ? 16.463 -9.181 -52.524 1.00 38.84 329 ASP A C 1
ATOM 2663 O O . ASP A 1 329 ? 15.232 -9.166 -52.420 1.00 38.84 329 ASP A O 1
ATOM 2667 N N . VAL A 1 330 ? 17.121 -8.834 -53.631 1.00 34.12 330 VAL A N 1
ATOM 2668 C CA . VAL A 1 330 ? 16.555 -8.591 -54.966 1.00 34.12 330 VAL A CA 1
ATOM 2669 C C . VAL A 1 330 ? 16.079 -9.893 -55.594 1.00 34.12 330 VAL A C 1
ATOM 2671 O O . VAL A 1 330 ? 16.819 -10.898 -55.481 1.00 34.12 330 VAL A O 1
#

Organism: NCBI:txid412755

Foldseek 3Di:
DQDPVNVVVCVVVVRPDDDDPLVVLLCLQQPPDLARDQLPGLQHQCQAFDPPDPDTGRNLSLLLLLVLVVQQQPQEPVRDGSWYFLLVSLVLVVLQVDDSVVNLVSVLVCVVSVQKDWPVNDSDDDRRIIIGGDPSVVVSNVCLLPLSSLLRVLRHHDAPDVVLVVQNVCLSVCVHLAARPDPLSSLVSSQSRLVRVVVCCVVPRVVPNPPDDPSPSVVSDPSVVSNVSSVVVCVPDPVNVLSVVVCVVADAFDKFKWFFQDADPQWTWTAGPSGAIETEGLVQAPPVDNCVSVVDDGGWIFIWGFHAQNNNVRHTYIHTDGTDGPPPDD

pLDDT: mean 88.27, std 12.08, range [34.12, 98.12]

Radius of gyration: 26.42 Å; chains: 1; bounding box: 64×46×87 Å